Protein AF-A0A316S1B2-F1 (afdb_monomer)

Sequence (307 aa):
MKNLFSINRTEDTHSVRPDSTPFDAEHIDSALEEQLRQASDAAFEAFDQPLTPPRGRQAGGHGSWQLGLGLLLTIIAIVPVFLWRDTLFSGDRAYFAWILLALLIAGGVLVSWAYRIQKKTMMQETRERQEANASGQNAAAVETAMKEMTRLQRQARAQLHVPDDALELDVFPFIYEKKGDRTVGLDRNGRFQSLLVLAWRQGNDLCLSDGTCNLRIPTEAIRGRVTCDRPFVVDMWLKEERPGEGRFKPYHLKKTGLLAVKGRTWYCVMLGAPGGDSYELLIPCYDLPQLEKLVSIPEPDARTEDK

Radius of gyration: 29.01 Å; Cα contacts (8 Å, |Δi|>4): 406; chains: 1; bounding box: 72×54×76 Å

pLDDT: mean 72.41, std 18.68, range [30.19, 97.38]

Structure (mmCIF, N/CA/C/O backbone):
data_AF-A0A316S1B2-F1
#
_entry.id   AF-A0A316S1B2-F1
#
loop_
_atom_site.group_PDB
_atom_site.id
_atom_site.type_symbol
_atom_site.label_atom_id
_atom_site.label_alt_id
_atom_site.label_comp_id
_atom_site.label_asym_id
_atom_site.label_entity_id
_atom_site.label_seq_id
_atom_site.pdbx_PDB_ins_code
_atom_site.Cartn_x
_atom_site.Cartn_y
_atom_site.Cartn_z
_atom_site.occupancy
_atom_site.B_iso_or_equiv
_atom_site.auth_seq_id
_atom_site.auth_comp_id
_atom_site.auth_asym_id
_atom_site.auth_atom_id
_atom_site.pdbx_PDB_model_num
ATOM 1 N N . MET A 1 1 ? -9.906 -18.178 1.668 1.00 63.53 1 MET A N 1
ATOM 2 C CA . MET A 1 1 ? -9.750 -16.823 2.236 1.00 63.53 1 MET A CA 1
ATOM 3 C C . MET A 1 1 ? -9.718 -15.821 1.097 1.00 63.53 1 MET A C 1
ATOM 5 O O . MET A 1 1 ? -9.187 -16.155 0.042 1.00 63.53 1 MET A O 1
ATOM 9 N N . LYS A 1 2 ? -10.359 -14.664 1.271 1.00 79.25 2 LYS A N 1
ATOM 10 C CA . LYS A 1 2 ? -10.407 -13.564 0.291 1.00 79.25 2 LYS A CA 1
ATOM 11 C C . LYS A 1 2 ? -9.436 -12.463 0.724 1.00 79.25 2 LYS A C 1
ATOM 13 O O . LYS A 1 2 ? -9.317 -12.213 1.913 1.00 79.25 2 LYS A O 1
ATOM 18 N N . ASN A 1 3 ? -8.764 -11.785 -0.199 1.00 81.69 3 ASN A N 1
ATOM 19 C CA . ASN A 1 3 ? -7.902 -10.660 0.176 1.00 81.69 3 ASN A CA 1
ATOM 20 C C . ASN A 1 3 ? -8.740 -9.410 0.442 1.00 81.69 3 ASN A C 1
ATOM 22 O O . ASN A 1 3 ? -9.676 -9.130 -0.303 1.00 81.69 3 ASN A O 1
ATOM 26 N N . LEU A 1 4 ? -8.403 -8.674 1.500 1.00 84.25 4 LEU A N 1
ATOM 27 C CA . LEU A 1 4 ? -9.111 -7.457 1.888 1.00 84.25 4 LEU A CA 1
ATOM 28 C C . LEU A 1 4 ? -8.920 -6.336 0.860 1.00 84.25 4 LEU A C 1
ATOM 30 O O . LEU A 1 4 ? -9.870 -5.651 0.494 1.00 84.25 4 LEU A O 1
ATOM 34 N N . PHE A 1 5 ? -7.687 -6.188 0.373 1.00 83.56 5 PHE A N 1
ATOM 35 C CA . PHE A 1 5 ? -7.345 -5.282 -0.715 1.00 83.56 5 PHE A CA 1
ATOM 36 C C . PHE A 1 5 ? -7.028 -6.086 -1.961 1.00 83.56 5 PHE A C 1
ATOM 38 O O . PHE A 1 5 ? -6.269 -7.058 -1.911 1.00 83.56 5 PHE A O 1
ATOM 45 N N . SER A 1 6 ? -7.579 -5.661 -3.091 1.00 77.88 6 SER A N 1
ATOM 46 C CA . SER A 1 6 ? -7.315 -6.307 -4.365 1.00 77.88 6 SER A CA 1
ATOM 47 C C . SER A 1 6 ? -7.233 -5.293 -5.497 1.00 77.88 6 SER A C 1
ATOM 49 O O . SER A 1 6 ? -7.818 -4.210 -5.432 1.00 77.88 6 SER A O 1
ATOM 51 N N . ILE A 1 7 ? -6.480 -5.642 -6.533 1.00 75.50 7 ILE A N 1
ATOM 52 C CA . ILE A 1 7 ? -6.334 -4.827 -7.735 1.00 75.50 7 ILE A CA 1
ATOM 53 C C . ILE A 1 7 ? -6.711 -5.692 -8.927 1.00 75.50 7 ILE A C 1
ATOM 55 O O . ILE A 1 7 ? -6.040 -6.678 -9.238 1.00 75.50 7 ILE A O 1
ATOM 59 N N . ASN A 1 8 ? -7.777 -5.293 -9.611 1.00 75.38 8 ASN A N 1
ATOM 60 C CA . ASN A 1 8 ? -8.176 -5.894 -10.870 1.00 75.38 8 ASN A CA 1
ATOM 61 C C . ASN A 1 8 ? -7.403 -5.229 -12.020 1.00 75.38 8 ASN A C 1
ATOM 63 O O . ASN A 1 8 ? -7.527 -4.030 -12.224 1.00 75.38 8 ASN A O 1
ATOM 67 N N . ARG A 1 9 ? -6.628 -6.005 -12.783 1.00 71.88 9 ARG A N 1
ATOM 68 C CA . ARG A 1 9 ? -5.857 -5.544 -13.955 1.00 71.88 9 ARG A CA 1
ATOM 69 C C . ARG A 1 9 ? -6.510 -5.849 -15.310 1.00 71.88 9 ARG A C 1
ATOM 71 O O . ARG A 1 9 ? -5.850 -5.771 -16.338 1.00 71.88 9 ARG A O 1
ATOM 78 N N . THR A 1 10 ? -7.776 -6.263 -15.326 1.00 63.88 10 THR A N 1
ATOM 79 C CA . THR A 1 10 ? -8.466 -6.691 -16.564 1.00 63.88 10 THR A CA 1
ATOM 80 C C . THR A 1 10 ? -8.799 -5.534 -17.500 1.00 63.88 10 THR A C 1
ATOM 82 O O . THR A 1 10 ? -8.801 -5.702 -18.715 1.00 63.88 10 THR A O 1
ATOM 85 N N . GLU A 1 11 ? -9.095 -4.375 -16.931 1.00 53.69 11 GLU A N 1
ATOM 86 C CA . GLU A 1 11 ? -9.317 -3.124 -17.646 1.00 53.69 11 GLU A CA 1
ATOM 87 C C . GLU A 1 11 ? -8.195 -2.177 -17.196 1.00 53.69 11 GLU A C 1
ATOM 89 O O . GLU A 1 11 ? -7.730 -2.301 -16.063 1.00 53.69 11 GLU A O 1
ATOM 94 N N . ASP A 1 12 ? -7.762 -1.222 -18.026 1.00 48.34 12 ASP A N 1
ATOM 95 C CA . ASP A 1 12 ? -6.803 -0.156 -17.642 1.00 48.34 12 ASP A CA 1
ATOM 96 C C . ASP A 1 12 ? -7.341 0.765 -16.516 1.00 48.34 12 ASP A C 1
ATOM 98 O O . ASP A 1 12 ? -6.840 1.856 -16.253 1.00 48.34 12 AS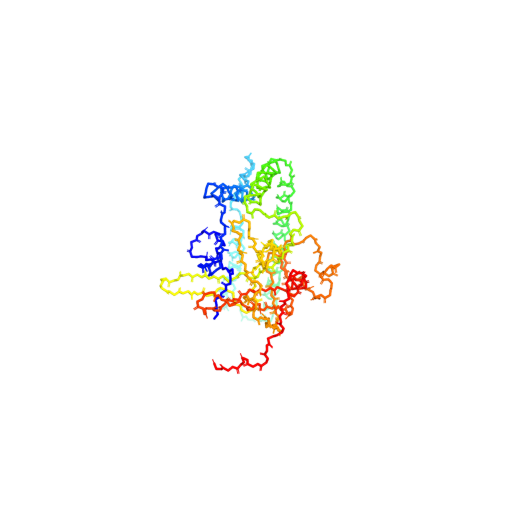P A O 1
ATOM 102 N N . THR A 1 13 ? -8.381 0.333 -15.807 1.00 46.12 13 THR A N 1
ATOM 103 C CA . THR A 1 13 ? -8.795 0.890 -14.538 1.00 46.12 13 THR A CA 1
ATOM 104 C C . THR A 1 13 ? -7.752 0.507 -13.491 1.00 46.12 13 THR A C 1
ATOM 106 O O . THR A 1 13 ? -7.791 -0.549 -12.867 1.00 46.12 13 THR A O 1
ATOM 109 N N . HIS A 1 14 ? -6.823 1.424 -13.223 1.00 46.53 14 HIS A N 1
ATOM 110 C CA . HIS A 1 14 ? -5.953 1.411 -12.040 1.00 46.53 14 HIS A CA 1
ATOM 111 C C . HIS A 1 14 ? -6.732 1.520 -10.706 1.00 46.53 14 HIS A C 1
ATOM 113 O O . HIS A 1 14 ? -6.191 1.978 -9.702 1.00 46.53 14 HIS A O 1
ATOM 119 N N . SER A 1 15 ? -8.007 1.121 -10.667 1.00 45.56 15 SER A N 1
ATOM 120 C CA . SER A 1 15 ? -8.822 1.150 -9.464 1.00 45.56 15 SER A CA 1
ATOM 121 C C . SER A 1 15 ? -8.396 0.006 -8.550 1.00 45.56 15 SER A C 1
ATOM 123 O O . SER A 1 15 ? -8.745 -1.159 -8.769 1.00 45.56 15 SER A O 1
ATOM 125 N N . VAL A 1 16 ? -7.644 0.346 -7.507 1.00 53.00 16 VAL A N 1
ATOM 126 C CA . VAL A 1 16 ? -7.625 -0.455 -6.287 1.00 53.00 16 VAL A CA 1
ATOM 127 C C . VAL A 1 16 ? -9.045 -0.389 -5.747 1.00 53.00 16 VAL A C 1
ATOM 129 O O . VAL A 1 16 ? -9.565 0.695 -5.501 1.00 53.00 16 VAL A O 1
ATOM 132 N N . ARG A 1 17 ? -9.714 -1.534 -5.652 1.00 53.44 17 ARG A N 1
ATOM 133 C CA . ARG A 1 17 ? -11.028 -1.607 -5.021 1.00 53.44 17 ARG A CA 1
ATOM 134 C C . ARG A 1 17 ? -10.942 -2.633 -3.904 1.00 53.44 17 ARG A C 1
ATOM 136 O O . ARG A 1 17 ? -10.531 -3.771 -4.158 1.00 53.44 17 ARG A O 1
ATOM 143 N N . PRO A 1 18 ? -11.332 -2.266 -2.678 1.00 53.12 18 PRO A N 1
ATOM 144 C CA . PRO A 1 18 ? -11.752 -3.249 -1.698 1.00 53.12 18 PRO A CA 1
ATOM 145 C C . PRO A 1 18 ? -12.862 -4.091 -2.353 1.00 53.12 18 PRO A C 1
ATOM 147 O O . PRO A 1 18 ? -13.940 -3.581 -2.654 1.00 53.12 18 PRO A O 1
ATOM 150 N N . ASP A 1 19 ? -12.575 -5.341 -2.719 1.00 47.75 19 ASP A N 1
ATOM 151 C CA . ASP A 1 19 ? -13.529 -6.154 -3.480 1.00 47.75 19 ASP A CA 1
ATOM 152 C C . ASP A 1 19 ? -14.643 -6.590 -2.534 1.00 47.75 19 ASP A C 1
ATOM 154 O O . ASP A 1 19 ? -14.378 -7.315 -1.574 1.00 47.75 19 ASP A O 1
ATOM 158 N N . SER A 1 20 ? -15.885 -6.169 -2.795 1.00 47.31 20 SER A N 1
ATOM 159 C CA . SER A 1 20 ? -17.076 -6.578 -2.032 1.00 47.31 20 SER A CA 1
ATOM 160 C C . SER A 1 20 ? -16.831 -6.558 -0.516 1.00 47.31 20 SER A C 1
ATOM 162 O O . SER A 1 20 ? -16.746 -7.609 0.128 1.00 47.31 20 SER A O 1
ATOM 164 N N . THR A 1 21 ? -16.612 -5.365 0.041 1.00 55.78 21 THR A N 1
ATOM 165 C CA . THR A 1 21 ? -16.233 -5.225 1.446 1.00 55.78 21 THR A CA 1
ATOM 166 C C . THR A 1 21 ? -17.325 -5.794 2.347 1.00 55.78 21 THR A C 1
ATOM 168 O O . THR A 1 21 ? -18.458 -5.322 2.322 1.00 55.78 21 THR A O 1
ATOM 171 N N . PRO A 1 22 ? -17.013 -6.820 3.153 1.00 66.31 22 PRO A N 1
ATOM 172 C CA . PRO A 1 22 ? -17.960 -7.395 4.108 1.00 66.31 22 PRO A CA 1
ATOM 173 C C . PRO A 1 22 ? -18.105 -6.525 5.371 1.00 66.31 22 PRO A C 1
ATOM 175 O O . PRO A 1 22 ? -18.840 -6.876 6.290 1.00 66.31 22 PRO A O 1
ATOM 178 N N . PHE A 1 23 ? -17.328 -5.445 5.443 1.00 79.00 23 PHE A N 1
ATOM 179 C CA . PHE A 1 23 ? -17.261 -4.500 6.543 1.00 79.00 23 PHE A CA 1
ATOM 180 C C . PHE A 1 23 ? -17.730 -3.132 6.051 1.00 79.00 23 PHE A C 1
ATOM 182 O O . PHE A 1 23 ? -17.668 -2.851 4.849 1.00 79.00 23 PHE A O 1
ATOM 189 N N . ASP A 1 24 ? -18.164 -2.287 6.982 1.00 83.81 24 ASP A N 1
ATOM 190 C CA . ASP A 1 24 ? -18.677 -0.959 6.664 1.00 83.81 24 ASP A CA 1
ATOM 191 C C . ASP A 1 24 ? -17.610 -0.129 5.941 1.00 83.81 24 ASP A C 1
ATOM 193 O O . ASP A 1 24 ? -16.491 0.057 6.429 1.00 83.81 24 ASP A O 1
ATOM 197 N N . ALA A 1 25 ? -17.970 0.349 4.752 1.00 86.00 25 ALA A N 1
ATOM 198 C CA . ALA A 1 25 ? -17.098 1.097 3.862 1.00 86.00 25 ALA A CA 1
ATOM 199 C C . ALA A 1 25 ? -17.741 2.444 3.524 1.00 86.00 25 ALA A C 1
ATOM 201 O O . ALA A 1 25 ? -18.844 2.513 2.980 1.00 86.00 25 ALA A O 1
ATOM 202 N N . GLU A 1 26 ? -17.043 3.520 3.864 1.00 88.25 26 GLU A N 1
ATOM 203 C CA . GLU A 1 26 ? -17.402 4.888 3.510 1.00 88.25 26 GLU A CA 1
ATOM 204 C C . GLU A 1 26 ? -16.558 5.303 2.303 1.00 88.25 26 GLU A C 1
ATOM 206 O O . GLU A 1 26 ? -15.333 5.215 2.343 1.00 88.25 26 GLU A O 1
ATOM 211 N N . HIS A 1 27 ? -17.200 5.726 1.217 1.00 87.38 27 HIS A N 1
ATOM 212 C CA . HIS A 1 27 ? -16.522 6.139 -0.011 1.00 87.38 27 HIS A CA 1
ATOM 213 C C . HIS A 1 27 ? -16.574 7.656 -0.166 1.00 87.38 27 HIS A C 1
ATOM 215 O O . HIS A 1 27 ? -17.543 8.296 0.247 1.00 87.38 27 HIS A O 1
ATOM 221 N N . ILE A 1 28 ? -15.546 8.221 -0.795 1.00 84.56 28 ILE A N 1
ATOM 222 C CA . ILE A 1 28 ? -15.604 9.606 -1.268 1.00 84.56 28 ILE A CA 1
ATOM 223 C C . ILE A 1 28 ? -16.696 9.774 -2.327 1.00 84.56 28 ILE A C 1
ATOM 225 O O . ILE A 1 28 ? -17.129 8.811 -2.964 1.00 84.56 28 ILE A O 1
ATOM 229 N N . ASP A 1 29 ? -17.119 11.015 -2.553 1.00 88.06 29 ASP A N 1
ATOM 230 C CA . ASP A 1 29 ? -18.091 11.296 -3.605 1.00 88.06 29 ASP A CA 1
ATOM 231 C C . ASP A 1 29 ? -17.545 10.889 -4.978 1.00 88.06 29 ASP A C 1
ATOM 233 O O . ASP A 1 29 ? -16.402 11.188 -5.323 1.00 88.06 29 ASP A O 1
ATOM 237 N N . SER A 1 30 ? -18.406 10.305 -5.814 1.00 85.31 30 SER A N 1
ATOM 238 C CA . SER A 1 30 ? -18.061 9.907 -7.191 1.00 85.31 30 SER A CA 1
ATOM 239 C C . SER A 1 30 ? -17.440 11.039 -8.024 1.00 85.31 30 SER A C 1
ATOM 241 O O . SER A 1 30 ? -16.557 10.803 -8.845 1.00 85.31 30 SER A O 1
ATOM 243 N N . ALA A 1 31 ? -17.857 12.288 -7.791 1.00 87.38 31 ALA A N 1
ATOM 244 C CA . ALA A 1 31 ? -17.271 13.457 -8.441 1.00 87.38 31 ALA A CA 1
ATOM 245 C C . ALA A 1 31 ? -15.816 13.704 -8.006 1.00 87.38 31 ALA A C 1
ATOM 247 O O . ALA A 1 31 ? -14.993 14.103 -8.829 1.00 87.38 31 ALA A O 1
ATOM 248 N N . LEU A 1 32 ? -15.495 13.473 -6.730 1.00 80.69 32 LEU A N 1
ATOM 249 C CA . LEU A 1 32 ? -14.139 13.603 -6.202 1.00 80.69 32 LEU A CA 1
ATOM 250 C C . LEU A 1 32 ? -13.259 12.423 -6.634 1.00 80.69 32 LEU A C 1
ATOM 252 O O . LEU A 1 32 ? -12.100 12.634 -6.981 1.00 80.69 32 LEU A O 1
ATOM 256 N N . GLU A 1 33 ? -13.813 11.209 -6.675 1.00 79.12 33 GLU A N 1
ATOM 257 C CA . GLU A 1 33 ? -13.137 10.023 -7.217 1.00 79.12 33 GLU A CA 1
ATOM 258 C C . GLU A 1 33 ? -12.717 10.246 -8.677 1.00 79.12 33 GLU A C 1
ATOM 260 O O . GLU A 1 33 ? -11.558 10.036 -9.036 1.00 79.12 33 GLU A O 1
ATOM 265 N N . GLU A 1 34 ? -13.622 10.767 -9.509 1.00 82.44 34 GLU A N 1
ATOM 266 C CA . GLU A 1 34 ? -13.319 11.078 -10.907 1.00 82.44 34 GLU A CA 1
ATOM 267 C C . GLU A 1 34 ? -12.287 12.210 -11.042 1.00 82.44 34 GLU A C 1
ATOM 269 O O . GLU A 1 34 ? -11.401 12.131 -11.891 1.00 82.44 34 GLU A O 1
ATOM 274 N N . GLN A 1 35 ? -12.332 13.235 -10.182 1.00 81.12 35 GLN A N 1
ATOM 275 C CA . GLN A 1 35 ? -11.305 14.285 -10.157 1.00 81.12 35 GLN A CA 1
ATOM 276 C C . GLN A 1 35 ? -9.927 13.741 -9.772 1.00 81.12 35 GLN A C 1
ATOM 278 O O . GLN A 1 35 ? -8.932 14.132 -10.380 1.00 81.12 35 GLN A O 1
ATOM 283 N N . LEU A 1 36 ? -9.849 12.840 -8.788 1.00 73.62 36 LEU A N 1
ATOM 284 C CA . LEU A 1 36 ? -8.602 12.171 -8.407 1.00 73.62 36 LEU A CA 1
ATOM 285 C C . LEU A 1 36 ? -8.054 11.324 -9.555 1.00 73.62 36 LEU A C 1
ATOM 287 O O . LEU A 1 36 ? -6.854 11.377 -9.827 1.00 73.62 36 LEU A O 1
ATOM 291 N N . ARG A 1 37 ? -8.927 10.597 -10.260 1.00 75.00 37 ARG A N 1
ATOM 292 C CA . ARG A 1 37 ? -8.556 9.809 -11.439 1.00 75.00 37 ARG A CA 1
ATOM 293 C C . ARG A 1 37 ? -8.002 10.699 -12.549 1.00 75.00 37 ARG A C 1
ATOM 295 O O . ARG A 1 37 ? -6.875 10.495 -12.981 1.00 75.00 37 ARG A O 1
ATOM 302 N N . GLN A 1 38 ? -8.729 11.751 -12.923 1.00 78.62 38 GLN A N 1
ATOM 303 C CA . GLN A 1 38 ? -8.296 12.705 -13.949 1.00 78.62 38 GLN A CA 1
ATOM 304 C C . GLN A 1 38 ? -7.000 13.429 -13.571 1.00 78.62 38 GLN A C 1
ATOM 306 O O . GLN A 1 38 ? -6.133 13.620 -14.419 1.00 78.62 38 GLN A O 1
ATOM 311 N N . ALA A 1 39 ? -6.836 13.820 -12.305 1.00 69.62 39 ALA A N 1
ATOM 312 C CA . ALA A 1 39 ? -5.605 14.442 -11.826 1.00 69.62 39 ALA A CA 1
ATOM 313 C C . ALA A 1 39 ? -4.421 13.462 -11.834 1.00 69.62 39 ALA A C 1
ATOM 315 O O . ALA A 1 39 ? -3.303 13.868 -12.148 1.00 69.62 39 ALA A O 1
ATOM 316 N N . SER A 1 40 ? -4.654 12.184 -11.514 1.00 67.50 40 SER A N 1
ATOM 317 C CA . SER A 1 40 ? -3.650 11.118 -11.618 1.00 67.50 40 SER A CA 1
ATOM 318 C C . SER A 1 40 ? -3.226 10.897 -13.065 1.00 67.50 40 SER A C 1
ATOM 320 O O . SER A 1 40 ? -2.030 10.894 -13.350 1.00 67.50 40 SER A O 1
ATOM 322 N N . ASP A 1 41 ? -4.191 10.773 -13.975 1.00 69.25 41 ASP A N 1
ATOM 323 C CA . ASP A 1 41 ? -3.943 10.579 -15.403 1.00 69.25 41 ASP A CA 1
ATOM 324 C C . ASP A 1 41 ? -3.194 11.786 -15.983 1.00 69.25 41 ASP A C 1
ATOM 326 O O . ASP A 1 41 ? -2.168 11.619 -16.634 1.00 69.25 41 ASP A O 1
ATOM 330 N N . ALA A 1 42 ? -3.608 13.012 -15.650 1.00 67.25 42 ALA A N 1
ATOM 331 C CA . ALA A 1 42 ? -2.923 14.232 -16.073 1.00 67.25 42 ALA A CA 1
ATOM 332 C C . ALA A 1 42 ? -1.498 14.342 -15.503 1.00 67.25 42 ALA A C 1
ATOM 334 O O . ALA A 1 42 ? -0.589 14.799 -16.196 1.00 67.25 42 ALA A O 1
ATOM 335 N N . ALA A 1 43 ? -1.276 13.927 -14.251 1.00 62.50 43 ALA A N 1
ATOM 336 C CA . ALA A 1 43 ? 0.059 13.884 -13.658 1.00 62.50 43 ALA A CA 1
ATOM 337 C C . ALA A 1 43 ? 0.944 12.835 -14.345 1.00 62.50 43 ALA A C 1
ATOM 339 O O . ALA A 1 43 ? 2.124 13.094 -14.588 1.00 62.50 43 ALA A O 1
ATOM 340 N N . PHE A 1 44 ? 0.375 11.675 -14.682 1.00 62.59 44 PHE A N 1
ATOM 341 C CA . PHE A 1 44 ? 1.065 10.628 -15.423 1.00 62.59 44 PHE A CA 1
ATOM 342 C C . PHE A 1 44 ? 1.406 11.090 -16.842 1.00 62.59 44 PHE A C 1
ATOM 344 O O . PHE A 1 44 ? 2.559 10.995 -17.244 1.00 62.59 44 PHE A O 1
ATOM 351 N N . GLU A 1 45 ? 0.459 11.684 -17.568 1.00 63.97 45 GLU A N 1
ATOM 352 C CA . GLU A 1 45 ? 0.686 12.256 -18.897 1.00 63.97 45 GLU A CA 1
ATOM 353 C C . GLU A 1 45 ? 1.725 13.382 -18.872 1.00 63.97 45 GLU A C 1
ATOM 355 O O . GLU A 1 45 ? 2.597 13.431 -19.735 1.00 63.97 45 GLU A O 1
ATOM 360 N N . ALA A 1 46 ? 1.693 14.270 -17.874 1.00 59.56 46 ALA A N 1
ATOM 361 C CA . ALA A 1 46 ? 2.705 15.316 -17.715 1.00 59.56 46 ALA A CA 1
ATOM 362 C C . ALA A 1 46 ? 4.109 14.739 -17.460 1.00 59.56 46 ALA A C 1
ATOM 364 O O . ALA A 1 46 ? 5.109 15.352 -17.836 1.00 59.56 46 ALA A O 1
ATOM 365 N N . PHE A 1 47 ? 4.188 13.562 -16.833 1.00 56.81 47 PHE A N 1
ATOM 366 C CA . PHE A 1 47 ? 5.436 12.843 -16.602 1.00 56.81 47 PHE A CA 1
ATOM 367 C C . PHE A 1 47 ? 5.895 12.039 -17.832 1.00 56.81 47 PHE A C 1
ATOM 369 O O . PHE A 1 47 ? 7.098 11.937 -18.077 1.00 56.81 47 PHE A O 1
ATOM 376 N N . ASP A 1 48 ? 4.953 11.489 -18.603 1.00 50.09 48 ASP A N 1
ATOM 377 C CA . ASP A 1 48 ? 5.194 10.599 -19.746 1.00 50.09 48 ASP A CA 1
ATOM 378 C C . ASP A 1 48 ? 5.244 11.330 -21.100 1.00 50.09 48 ASP A C 1
ATOM 380 O O . ASP A 1 48 ? 5.628 10.732 -22.105 1.00 50.09 48 ASP A O 1
ATOM 384 N N . GLN A 1 49 ? 4.906 12.628 -21.155 1.00 52.56 49 GLN A N 1
ATOM 385 C CA . GLN A 1 49 ? 4.923 13.417 -22.390 1.00 52.56 49 GLN A CA 1
ATOM 386 C C . GLN A 1 49 ? 6.283 13.294 -23.105 1.00 52.56 49 GLN A C 1
ATOM 388 O O . GLN A 1 49 ? 7.299 13.816 -22.621 1.00 52.56 49 GLN A O 1
ATOM 393 N N . PRO A 1 50 ? 6.337 12.650 -24.292 1.00 41.62 50 PRO A N 1
ATOM 394 C CA . PRO A 1 50 ? 7.555 12.607 -25.072 1.0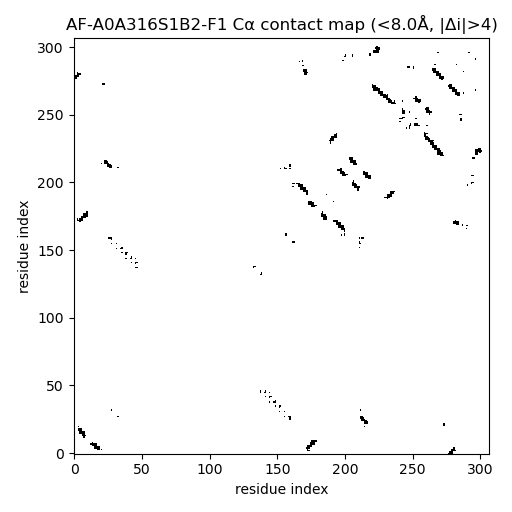0 41.62 50 PRO A CA 1
ATOM 395 C C . PRO A 1 50 ? 7.809 14.019 -25.586 1.00 41.62 50 PRO A C 1
ATOM 397 O O . PRO A 1 50 ? 7.031 14.553 -26.377 1.00 41.62 50 PRO A O 1
ATOM 400 N N . LEU A 1 51 ? 8.909 14.635 -25.148 1.00 44.94 51 LEU A N 1
ATOM 401 C CA . LEU A 1 51 ? 9.372 15.891 -25.729 1.00 44.94 51 LEU A CA 1
ATOM 402 C C . LEU A 1 51 ? 9.438 15.710 -27.249 1.00 44.94 51 LEU A C 1
ATOM 404 O O . LEU A 1 51 ? 10.237 14.915 -27.753 1.00 44.94 51 LEU A O 1
ATOM 408 N N . THR A 1 52 ? 8.625 16.462 -27.995 1.00 38.81 52 THR A N 1
ATOM 409 C CA . THR A 1 52 ? 8.916 16.693 -29.408 1.00 38.81 52 THR A CA 1
ATOM 410 C C . THR A 1 52 ? 10.353 17.200 -29.470 1.00 38.81 52 THR A C 1
ATOM 412 O O . THR A 1 52 ? 10.652 18.203 -28.811 1.00 38.81 52 THR A O 1
ATOM 415 N N . PRO A 1 53 ? 11.259 16.528 -30.202 1.00 35.62 53 PRO A N 1
ATOM 416 C CA . PRO A 1 53 ? 12.628 16.996 -30.295 1.00 35.62 53 PRO A CA 1
ATOM 417 C C . PRO A 1 53 ? 12.607 18.438 -30.816 1.00 35.62 53 PRO A C 1
ATOM 419 O O . PRO A 1 53 ? 11.767 18.761 -31.668 1.00 35.62 53 PRO A O 1
ATOM 422 N N . PRO A 1 54 ? 13.495 19.323 -30.326 1.00 36.47 54 PRO A N 1
ATOM 423 C CA . PRO A 1 54 ? 13.576 20.679 -30.843 1.00 36.47 54 PRO A CA 1
ATOM 424 C C . PRO A 1 54 ? 13.682 20.619 -32.370 1.00 36.47 54 PRO A C 1
ATOM 426 O O . PRO A 1 54 ? 14.489 19.857 -32.917 1.00 36.47 54 PRO A O 1
ATOM 429 N N . ARG A 1 55 ? 12.821 21.389 -33.054 1.00 39.91 55 ARG A N 1
ATOM 430 C CA . ARG A 1 55 ? 12.831 21.576 -34.514 1.00 39.91 55 ARG A CA 1
ATOM 431 C C . ARG A 1 55 ? 14.250 21.959 -34.937 1.00 39.91 55 ARG A C 1
ATOM 433 O O . ARG A 1 55 ? 14.643 23.113 -34.827 1.00 39.91 55 ARG A O 1
ATOM 440 N N . GLY A 1 56 ? 15.034 20.975 -35.363 1.00 38.94 56 GLY A N 1
ATOM 441 C CA . GLY A 1 56 ? 16.446 21.181 -35.679 1.00 38.94 56 GLY A CA 1
ATOM 442 C C . GLY A 1 56 ? 17.262 19.908 -35.873 1.00 38.94 56 GLY A C 1
ATOM 443 O O . GLY A 1 56 ? 18.251 19.945 -36.597 1.00 38.94 56 GLY A O 1
ATOM 444 N N . ARG A 1 57 ? 16.856 18.762 -35.313 1.00 39.38 57 ARG A N 1
ATOM 445 C CA . ARG A 1 57 ? 17.503 17.478 -35.626 1.00 39.38 57 ARG A CA 1
ATOM 446 C C . ARG A 1 57 ? 16.474 16.385 -35.859 1.00 39.38 57 ARG A C 1
ATOM 448 O O . ARG A 1 57 ? 16.143 15.613 -34.967 1.00 39.38 57 ARG A O 1
ATOM 455 N N . GLN A 1 58 ? 16.017 16.292 -37.107 1.00 36.41 58 GLN A N 1
ATOM 456 C CA . GLN A 1 58 ? 15.670 14.991 -37.667 1.00 36.41 58 GLN A CA 1
ATOM 457 C C . GLN A 1 58 ? 16.941 14.138 -37.597 1.00 36.41 58 GLN A C 1
ATOM 459 O O . GLN A 1 58 ? 17.824 14.246 -38.446 1.00 36.41 58 GLN A O 1
ATOM 464 N N . ALA A 1 59 ? 17.071 13.335 -36.542 1.00 39.12 59 ALA A N 1
ATOM 465 C CA . ALA A 1 59 ? 17.986 12.211 -36.543 1.00 39.12 59 ALA A CA 1
ATOM 466 C C . ALA A 1 59 ? 17.438 11.221 -37.575 1.00 39.12 59 ALA A C 1
ATOM 468 O O . ALA A 1 59 ? 16.606 10.368 -37.272 1.00 39.12 59 ALA A O 1
ATOM 469 N N . GLY A 1 60 ? 17.844 11.420 -38.830 1.00 38.31 60 GLY A N 1
ATOM 470 C CA . GLY A 1 60 ? 17.631 10.461 -39.899 1.00 38.31 60 GLY A CA 1
ATOM 471 C C . GLY A 1 60 ? 18.082 9.085 -39.422 1.00 38.31 60 GLY A C 1
ATOM 472 O O . GLY A 1 60 ? 19.102 8.961 -38.739 1.00 38.31 60 GLY A O 1
ATOM 473 N N . GLY A 1 61 ? 17.283 8.068 -39.743 1.00 38.09 61 GLY A N 1
ATOM 474 C CA . GLY A 1 61 ? 17.524 6.669 -39.413 1.00 38.09 61 GLY A CA 1
ATOM 475 C C . GLY A 1 61 ? 18.846 6.152 -39.981 1.00 38.09 61 GLY A C 1
ATOM 47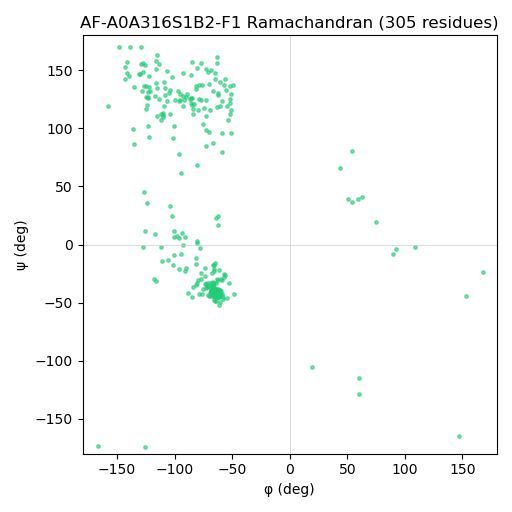6 O O . GLY A 1 61 ? 18.871 5.458 -40.990 1.00 38.09 61 GLY A O 1
ATOM 477 N N . HIS A 1 62 ? 19.952 6.474 -39.314 1.00 43.31 62 HIS A N 1
ATOM 478 C CA . HIS A 1 62 ? 21.302 6.060 -39.689 1.00 43.31 62 HIS A CA 1
ATOM 479 C C . HIS A 1 62 ? 21.813 4.867 -38.866 1.00 43.31 62 HIS A C 1
ATOM 481 O O . HIS A 1 62 ? 22.828 4.275 -39.224 1.00 43.31 62 HIS A O 1
ATOM 487 N N . GLY A 1 63 ? 21.102 4.458 -37.806 1.00 43.06 63 GLY A N 1
ATOM 488 C CA . GLY A 1 63 ? 21.525 3.352 -36.936 1.00 43.06 63 GLY A CA 1
ATOM 489 C C . GLY A 1 63 ? 21.370 1.955 -37.555 1.00 43.06 63 GLY A C 1
ATOM 490 O O . GLY A 1 63 ? 22.202 1.083 -37.320 1.00 43.06 63 GLY A O 1
ATOM 491 N N . SER A 1 64 ? 20.345 1.732 -38.385 1.00 48.81 64 SER A N 1
ATOM 492 C CA . SER A 1 64 ? 20.106 0.423 -39.019 1.00 48.81 64 SER A CA 1
ATOM 493 C C . SER A 1 64 ? 20.999 0.180 -40.239 1.00 48.81 64 SER A C 1
ATOM 495 O O . SER A 1 64 ? 21.392 -0.956 -40.503 1.00 48.81 64 SER A O 1
ATOM 497 N N . TRP A 1 65 ? 21.379 1.243 -40.954 1.00 44.12 65 TRP A N 1
ATOM 498 C CA . TRP A 1 65 ? 22.187 1.134 -42.169 1.00 44.12 65 TRP A CA 1
ATOM 499 C C . TRP A 1 65 ? 23.646 0.764 -41.871 1.00 44.12 65 TRP A C 1
ATOM 501 O O . TRP A 1 65 ? 24.244 -0.006 -42.614 1.00 44.12 65 TRP A O 1
ATOM 511 N N . GLN A 1 66 ? 24.208 1.232 -40.749 1.00 50.84 66 GLN A N 1
ATOM 512 C CA . GLN A 1 66 ? 25.591 0.920 -40.358 1.00 50.84 66 GLN A CA 1
ATOM 513 C C . GLN A 1 66 ? 25.769 -0.538 -39.903 1.00 50.84 66 GLN A C 1
ATOM 515 O O . GLN A 1 66 ? 26.771 -1.167 -40.243 1.00 50.84 66 GLN A O 1
ATOM 520 N N . LEU A 1 67 ? 24.776 -1.105 -39.208 1.00 49.84 67 LEU A N 1
ATOM 521 C CA . LEU A 1 67 ? 24.754 -2.532 -38.859 1.00 49.84 67 LEU A CA 1
ATOM 522 C C . LEU A 1 67 ? 24.555 -3.414 -40.101 1.00 49.84 67 LEU A C 1
ATOM 524 O O . LEU A 1 67 ? 25.230 -4.434 -40.240 1.00 49.84 67 LEU A O 1
ATOM 528 N N . GLY A 1 68 ? 23.694 -2.989 -41.034 1.00 48.31 68 GLY A N 1
ATOM 529 C CA . GLY A 1 68 ? 23.496 -3.664 -42.319 1.00 48.31 68 GLY A CA 1
ATOM 530 C C . GLY A 1 68 ? 24.746 -3.654 -43.204 1.00 48.31 68 GLY A C 1
ATOM 531 O O . GLY A 1 68 ? 25.119 -4.692 -43.743 1.00 48.31 68 GLY A O 1
ATOM 532 N N . LEU A 1 69 ? 25.441 -2.514 -43.304 1.00 57.41 69 LEU A N 1
ATOM 533 C CA . LEU A 1 69 ? 26.665 -2.369 -44.099 1.00 57.41 69 LEU A CA 1
ATOM 534 C C . LEU A 1 69 ? 27.834 -3.174 -43.507 1.00 57.41 69 LEU A C 1
ATOM 536 O O . LEU A 1 69 ? 28.584 -3.801 -44.251 1.00 57.41 69 LEU A O 1
ATOM 540 N N . GLY A 1 70 ? 27.961 -3.208 -42.175 1.00 52.31 70 GLY A N 1
ATOM 541 C CA . GLY A 1 70 ? 28.958 -4.033 -41.486 1.00 52.31 70 GLY A CA 1
ATOM 542 C C . GLY A 1 70 ? 28.754 -5.527 -41.744 1.00 52.31 70 GLY A C 1
ATOM 543 O O . GLY A 1 70 ? 29.701 -6.231 -42.095 1.00 52.31 70 GLY A O 1
ATOM 544 N N . LEU A 1 71 ? 27.510 -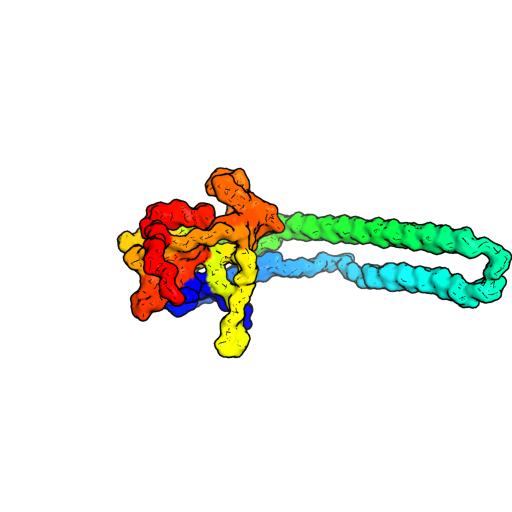6.008 -41.654 1.00 56.88 71 LEU A N 1
ATOM 545 C CA . LEU A 1 71 ? 27.167 -7.398 -41.965 1.00 56.88 71 LEU A CA 1
ATOM 546 C C . LEU A 1 71 ? 27.430 -7.728 -43.445 1.00 56.88 71 LEU A C 1
ATOM 548 O O . LEU A 1 71 ? 28.023 -8.761 -43.751 1.00 56.88 71 LEU A O 1
ATOM 552 N N . LEU A 1 72 ? 27.058 -6.821 -44.357 1.00 57.59 72 LEU A N 1
ATOM 553 C CA . LEU A 1 72 ? 27.261 -6.974 -45.798 1.00 57.59 72 LEU A CA 1
ATOM 554 C C . LEU A 1 72 ? 28.751 -7.070 -46.159 1.00 57.59 72 LEU A C 1
ATOM 556 O O . LEU A 1 72 ? 29.143 -7.963 -46.903 1.00 57.59 72 LEU A O 1
ATOM 560 N N . LEU A 1 73 ? 29.598 -6.206 -45.592 1.00 59.25 73 LEU A N 1
ATOM 561 C CA . LEU A 1 73 ? 31.049 -6.239 -45.812 1.00 59.25 73 LEU A CA 1
ATOM 562 C C . LEU A 1 73 ? 31.694 -7.510 -45.247 1.00 59.25 73 LEU A C 1
ATOM 564 O O . LEU A 1 73 ? 32.633 -8.040 -45.838 1.00 59.25 73 LEU A O 1
ATOM 568 N N . THR A 1 74 ? 31.155 -8.041 -44.148 1.00 56.56 74 THR A N 1
ATOM 569 C CA . THR A 1 74 ? 31.630 -9.298 -43.553 1.00 56.56 74 THR A CA 1
ATOM 570 C C . THR A 1 74 ? 31.280 -10.486 -44.456 1.00 56.56 74 THR A C 1
ATOM 572 O O . THR A 1 74 ? 32.116 -11.352 -44.698 1.00 56.56 74 THR A O 1
ATOM 575 N N . ILE A 1 75 ? 30.077 -10.496 -45.038 1.00 62.34 75 ILE A N 1
ATOM 576 C CA . ILE A 1 75 ? 29.654 -11.507 -46.019 1.00 62.34 75 ILE A CA 1
ATOM 577 C C . ILE A 1 75 ? 30.495 -11.400 -47.304 1.00 62.34 75 ILE A C 1
ATOM 579 O O . ILE A 1 75 ? 30.990 -12.416 -47.788 1.00 62.34 75 ILE A O 1
ATOM 583 N N . ILE A 1 76 ? 30.739 -10.186 -47.812 1.00 64.81 76 ILE A N 1
ATOM 584 C CA . ILE A 1 76 ? 31.588 -9.942 -48.993 1.00 64.81 76 ILE A CA 1
ATOM 585 C C . ILE A 1 76 ? 33.040 -10.386 -48.753 1.00 64.81 76 ILE A C 1
ATOM 587 O O . ILE A 1 76 ? 33.691 -10.825 -49.693 1.00 64.81 76 ILE A O 1
ATOM 591 N N . ALA A 1 77 ? 33.549 -10.331 -47.520 1.00 56.91 77 ALA A N 1
ATOM 592 C CA . ALA A 1 77 ? 34.887 -10.827 -47.194 1.00 56.91 77 ALA A CA 1
ATOM 593 C C . ALA A 1 77 ? 34.957 -12.365 -47.080 1.00 56.91 77 ALA A C 1
ATOM 595 O O . ALA A 1 77 ? 35.992 -12.957 -47.379 1.00 56.91 77 ALA A O 1
ATOM 596 N N . ILE A 1 78 ? 33.867 -13.026 -46.673 1.00 58.59 78 ILE A N 1
ATOM 597 C CA . ILE A 1 78 ? 33.813 -14.485 -46.463 1.00 58.59 78 ILE A CA 1
ATOM 598 C C . ILE A 1 78 ? 33.529 -15.245 -47.770 1.00 58.59 78 ILE A C 1
ATOM 600 O O . ILE A 1 78 ? 34.076 -16.325 -47.997 1.00 58.59 78 ILE A O 1
ATOM 604 N N . VAL A 1 79 ? 32.693 -14.693 -48.651 1.00 58.97 79 VAL A N 1
ATOM 605 C CA . VAL A 1 79 ? 32.251 -15.356 -49.892 1.00 58.97 79 VAL A CA 1
ATOM 606 C C . VAL A 1 79 ? 33.403 -15.679 -50.873 1.00 58.97 79 VAL A C 1
ATOM 608 O O . VAL A 1 79 ? 33.437 -16.806 -51.370 1.00 58.97 79 VAL A O 1
ATOM 611 N N . PRO A 1 80 ? 34.401 -14.803 -51.114 1.00 56.72 80 PRO A N 1
ATOM 612 C CA . PRO A 1 80 ? 35.549 -15.110 -51.975 1.00 56.72 80 PRO A CA 1
ATOM 613 C C . PRO A 1 80 ? 36.424 -16.244 -51.427 1.00 56.72 80 PRO A C 1
ATOM 615 O O . PRO A 1 80 ? 36.953 -17.042 -52.197 1.00 56.72 80 PRO A O 1
ATOM 618 N N . VAL A 1 81 ? 36.529 -16.362 -50.098 1.00 56.56 81 VAL A N 1
ATOM 619 C CA . VAL A 1 81 ? 37.303 -17.415 -49.415 1.00 56.56 81 VAL A CA 1
ATOM 620 C C . VAL A 1 81 ? 36.670 -18.794 -49.624 1.00 56.56 81 VAL A C 1
ATOM 622 O O . VAL A 1 81 ? 37.379 -19.791 -49.743 1.00 56.56 81 VAL A O 1
ATOM 625 N N . PHE A 1 82 ? 35.340 -18.857 -49.724 1.00 57.59 82 PHE A N 1
ATOM 626 C CA . PHE A 1 82 ? 34.620 -20.089 -50.051 1.00 57.59 82 PHE A CA 1
ATOM 627 C C . PHE A 1 82 ? 34.605 -20.401 -51.553 1.00 57.59 82 PHE A C 1
ATOM 629 O O . PHE A 1 82 ? 34.653 -21.573 -51.919 1.00 57.59 82 PHE A O 1
ATOM 636 N N . LEU A 1 83 ? 34.572 -19.382 -52.420 1.00 58.34 83 LEU A N 1
ATOM 637 C CA . LEU A 1 83 ? 34.549 -19.555 -53.879 1.00 58.34 83 LEU A CA 1
ATOM 638 C C . LEU A 1 83 ? 35.918 -19.914 -54.484 1.00 58.34 83 LEU A C 1
ATOM 640 O O . LEU A 1 83 ? 35.966 -20.542 -55.536 1.00 58.34 83 LEU A O 1
ATOM 644 N N . TRP A 1 84 ? 37.029 -19.572 -53.826 1.00 53.66 84 TRP A N 1
ATOM 645 C CA . TRP A 1 84 ? 38.393 -19.956 -54.235 1.00 53.66 84 TRP A CA 1
ATOM 646 C C . TRP A 1 84 ? 38.979 -21.111 -53.413 1.00 53.66 84 TRP A C 1
ATOM 648 O O . TRP A 1 84 ? 40.197 -21.292 -53.324 1.00 53.66 84 TRP A O 1
ATOM 658 N N . ARG A 1 85 ? 38.096 -21.932 -52.832 1.00 50.84 85 ARG A N 1
ATOM 659 C CA . ARG A 1 85 ? 38.465 -23.112 -52.045 1.00 50.84 85 ARG A CA 1
ATOM 660 C C . ARG A 1 85 ? 39.233 -24.178 -52.836 1.00 50.84 85 ARG A C 1
ATOM 662 O O . ARG A 1 85 ? 39.974 -24.950 -52.240 1.00 50.84 85 ARG A O 1
ATOM 669 N N . ASP A 1 86 ? 39.114 -24.189 -54.159 1.00 54.00 86 ASP A N 1
ATOM 670 C CA . ASP A 1 86 ? 39.733 -25.229 -54.987 1.00 54.00 86 ASP A CA 1
ATOM 671 C C . ASP A 1 86 ? 40.973 -24.741 -55.764 1.00 54.00 86 ASP A C 1
ATOM 673 O O . ASP A 1 86 ? 41.755 -25.556 -56.242 1.00 54.00 86 ASP A O 1
ATOM 677 N N . THR A 1 87 ? 41.218 -23.426 -55.844 1.00 54.94 87 THR A N 1
ATOM 678 C CA . THR A 1 87 ? 42.319 -22.834 -56.637 1.00 54.94 87 THR A CA 1
ATOM 679 C C . THR A 1 87 ? 43.550 -22.413 -55.826 1.00 54.94 87 THR A C 1
ATOM 681 O O . THR A 1 87 ? 44.619 -22.255 -56.407 1.00 54.94 87 THR A O 1
ATOM 684 N N . LEU A 1 88 ? 43.443 -22.252 -54.501 1.00 51.50 88 LEU A N 1
ATOM 685 C CA . LEU A 1 88 ? 44.537 -21.756 -53.640 1.00 51.50 88 LEU A CA 1
ATOM 686 C C . LEU A 1 88 ? 45.110 -22.802 -52.656 1.00 51.50 88 LEU A C 1
ATOM 688 O O . LEU A 1 88 ? 46.047 -22.511 -51.914 1.00 51.50 88 LEU A O 1
ATOM 692 N N . PHE A 1 89 ? 44.571 -24.027 -52.621 1.00 55.03 89 PHE A N 1
ATOM 693 C CA . PHE A 1 89 ? 44.799 -24.990 -51.531 1.00 55.03 89 PHE A CA 1
ATOM 694 C C . PHE A 1 89 ? 45.938 -25.990 -51.785 1.00 55.03 89 PHE A C 1
ATOM 696 O O . PHE A 1 89 ? 45.733 -27.204 -51.753 1.00 55.03 89 PHE A O 1
ATOM 703 N N . SER A 1 90 ? 47.163 -25.488 -51.950 1.00 54.94 90 SER A N 1
ATOM 704 C CA . SER A 1 90 ? 48.378 -26.324 -51.960 1.00 54.94 90 SER A CA 1
ATOM 705 C C . SER A 1 90 ? 49.469 -25.897 -50.965 1.00 54.94 90 SER A C 1
ATOM 707 O O . SER A 1 90 ? 50.565 -26.445 -51.005 1.00 54.94 90 SER A O 1
ATOM 709 N N . GLY A 1 91 ? 49.185 -24.992 -50.019 1.00 54.72 91 GLY A N 1
ATOM 710 C CA . GLY A 1 91 ? 50.135 -24.637 -48.956 1.00 54.72 91 GLY A CA 1
ATOM 711 C C . GLY A 1 91 ? 49.472 -24.024 -47.720 1.00 54.72 91 GLY A C 1
ATOM 712 O O . GLY A 1 91 ? 48.825 -22.990 -47.811 1.00 54.72 91 GLY A O 1
ATOM 713 N N . ASP A 1 92 ? 49.636 -24.695 -46.578 1.00 62.00 92 ASP A N 1
ATOM 714 C CA . ASP A 1 92 ? 49.360 -24.264 -45.197 1.00 62.00 92 ASP A CA 1
ATOM 715 C C . ASP A 1 92 ? 47.969 -23.721 -44.820 1.00 62.00 92 ASP A C 1
ATOM 717 O O . ASP A 1 92 ? 47.741 -22.541 -44.547 1.00 62.00 92 ASP A O 1
ATOM 721 N N . ARG A 1 93 ? 47.046 -24.668 -44.599 1.00 56.84 93 ARG A N 1
ATOM 722 C CA . ARG A 1 93 ? 45.723 -24.449 -43.979 1.00 56.84 93 ARG A CA 1
ATOM 723 C C . ARG A 1 93 ? 45.788 -23.796 -42.589 1.00 56.84 93 ARG A C 1
ATOM 725 O O . ARG A 1 93 ? 44.832 -23.139 -42.184 1.00 56.84 93 ARG A O 1
ATOM 732 N N . ALA A 1 94 ? 46.894 -23.964 -41.860 1.00 56.66 94 ALA A N 1
ATOM 733 C CA . ALA A 1 94 ? 47.066 -23.409 -40.519 1.00 56.66 94 ALA A CA 1
ATOM 734 C C . ALA A 1 94 ? 47.166 -21.875 -40.534 1.00 56.66 94 ALA A C 1
ATOM 736 O O . ALA A 1 94 ? 46.548 -21.214 -39.703 1.00 56.66 94 ALA A O 1
ATOM 737 N N . TYR A 1 95 ? 47.877 -21.298 -41.507 1.00 56.16 95 TYR A N 1
ATOM 738 C CA . TYR A 1 95 ? 48.087 -19.849 -41.591 1.00 56.16 95 TYR A CA 1
ATOM 739 C C . TYR A 1 95 ? 46.772 -19.101 -41.871 1.00 56.16 95 TYR A C 1
ATOM 741 O O . TYR A 1 95 ? 46.483 -18.068 -41.269 1.00 56.16 95 TYR A O 1
ATOM 749 N N . PHE A 1 96 ? 45.906 -19.683 -42.705 1.00 57.06 96 PHE A N 1
ATOM 750 C CA . PHE A 1 96 ? 44.582 -19.135 -43.007 1.00 57.06 96 PHE A CA 1
ATOM 751 C C . PHE A 1 96 ? 43.597 -19.237 -41.841 1.00 57.06 96 PHE A C 1
ATOM 753 O O . PHE A 1 96 ? 42.810 -18.313 -41.630 1.00 57.06 96 PHE A O 1
ATOM 760 N N . ALA A 1 97 ? 43.657 -20.314 -41.051 1.00 55.84 97 ALA A N 1
ATOM 761 C CA . ALA A 1 97 ? 42.852 -20.436 -39.837 1.00 55.84 97 ALA A CA 1
ATOM 762 C C . ALA A 1 97 ? 43.195 -19.328 -38.825 1.00 55.84 97 ALA A C 1
ATOM 764 O O . ALA A 1 97 ? 42.294 -18.743 -38.224 1.00 55.84 97 ALA A O 1
ATOM 765 N N . TRP A 1 98 ? 44.479 -18.977 -38.698 1.00 53.88 98 TRP A N 1
ATOM 766 C CA . TRP A 1 98 ? 44.926 -17.866 -37.855 1.00 53.88 98 TRP A CA 1
ATOM 767 C C . TRP A 1 98 ? 44.491 -16.496 -38.384 1.00 53.88 98 TRP A C 1
ATOM 769 O O . TRP A 1 98 ? 44.081 -15.651 -37.590 1.00 53.88 98 TRP A O 1
ATOM 779 N N . ILE A 1 99 ? 44.499 -16.281 -39.703 1.00 58.19 99 ILE A N 1
ATOM 780 C CA . ILE A 1 99 ? 44.008 -15.033 -40.317 1.00 58.19 99 ILE A CA 1
ATOM 781 C C . ILE A 1 99 ? 42.492 -14.874 -40.114 1.00 58.19 99 ILE A C 1
ATOM 783 O O . ILE A 1 99 ? 42.034 -13.801 -39.722 1.00 58.19 99 ILE A O 1
ATOM 787 N N . LEU A 1 100 ? 41.708 -15.940 -40.309 1.00 53.62 100 LEU A N 1
ATOM 788 C CA . LEU A 1 100 ? 40.262 -15.938 -40.049 1.00 53.62 100 LEU A CA 1
ATOM 789 C C . LEU A 1 100 ? 39.943 -15.696 -38.569 1.00 53.62 100 LEU A C 1
ATOM 791 O O . LEU A 1 100 ? 39.043 -14.918 -38.253 1.00 53.62 100 LEU A O 1
ATOM 795 N N . LEU A 1 101 ? 40.703 -16.314 -37.661 1.00 56.75 101 LEU A N 1
ATOM 796 C CA . LEU A 1 101 ? 40.560 -16.102 -36.222 1.00 56.75 101 LEU A CA 1
ATOM 797 C C . LEU A 1 101 ? 40.902 -14.657 -35.828 1.00 56.75 101 LEU A C 1
ATOM 799 O O . LEU A 1 101 ? 40.165 -14.042 -35.059 1.00 56.75 101 LEU A O 1
ATOM 803 N N . ALA A 1 102 ? 41.970 -14.085 -36.392 1.00 54.56 102 ALA A N 1
ATOM 804 C CA . ALA A 1 102 ? 42.357 -12.697 -36.155 1.00 54.56 102 ALA A CA 1
ATOM 805 C C . ALA A 1 102 ? 41.290 -11.706 -36.653 1.00 54.56 102 ALA A C 1
ATOM 807 O O . ALA A 1 102 ? 40.963 -10.754 -35.944 1.00 54.56 102 ALA A O 1
ATOM 808 N N . LEU A 1 103 ? 40.692 -11.957 -37.824 1.00 54.84 103 LEU A N 1
ATOM 809 C CA . LEU A 1 103 ? 39.599 -11.142 -38.366 1.00 54.84 103 LEU A CA 1
ATOM 810 C C . LEU A 1 103 ? 38.316 -11.250 -37.526 1.00 54.84 103 LEU A C 1
ATOM 812 O O . LEU A 1 103 ? 37.659 -10.236 -37.290 1.00 54.84 103 LEU A O 1
ATOM 816 N N . LEU A 1 104 ? 37.988 -12.439 -37.009 1.00 54.00 104 LEU A N 1
ATOM 817 C CA . LEU A 1 104 ? 36.860 -12.640 -36.089 1.00 54.00 104 LEU A CA 1
ATOM 818 C C . LEU A 1 104 ? 37.054 -11.895 -34.764 1.00 54.00 104 LEU A C 1
ATOM 820 O O . LEU A 1 104 ? 36.130 -11.235 -34.284 1.00 54.00 104 LEU A O 1
ATOM 824 N N . ILE A 1 105 ? 38.257 -11.958 -34.188 1.00 56.00 105 ILE A N 1
ATOM 825 C CA . ILE A 1 105 ? 38.592 -11.247 -32.948 1.00 56.00 105 ILE A CA 1
ATOM 826 C C . ILE A 1 105 ? 38.546 -9.730 -33.179 1.00 56.00 105 ILE A C 1
ATOM 828 O O . ILE A 1 105 ? 37.929 -9.013 -32.391 1.00 56.00 105 ILE A O 1
ATOM 832 N N . ALA A 1 106 ? 39.123 -9.236 -34.278 1.00 49.84 106 ALA A N 1
ATOM 833 C CA . ALA A 1 106 ? 39.085 -7.817 -34.633 1.00 49.84 106 ALA A CA 1
ATOM 834 C C . ALA A 1 106 ? 37.646 -7.311 -34.857 1.00 49.84 106 ALA A C 1
ATOM 836 O O . ALA A 1 106 ? 37.278 -6.252 -34.345 1.00 49.84 106 ALA A O 1
ATOM 837 N N . GLY A 1 107 ? 36.805 -8.097 -35.539 1.00 45.72 107 GLY A N 1
ATOM 838 C CA . GLY A 1 107 ? 35.381 -7.802 -35.714 1.00 45.72 107 GLY A CA 1
ATOM 839 C C . GLY A 1 107 ? 34.616 -7.759 -34.387 1.00 45.72 107 GLY A C 1
ATOM 840 O O . GLY A 1 107 ? 33.867 -6.816 -34.132 1.00 45.72 107 GLY A O 1
ATOM 841 N N . GLY A 1 108 ? 34.861 -8.722 -33.492 1.00 42.91 108 GLY A N 1
ATOM 842 C CA . GLY A 1 108 ? 34.251 -8.756 -32.159 1.00 42.91 108 GLY A CA 1
ATOM 843 C C . GLY A 1 108 ? 34.631 -7.555 -31.283 1.00 42.91 108 GLY A C 1
ATOM 844 O O . GLY A 1 108 ? 33.782 -7.001 -30.579 1.00 42.91 108 GLY A O 1
ATOM 845 N N . VAL A 1 109 ? 35.885 -7.097 -31.362 1.00 54.91 109 VAL A N 1
ATOM 846 C CA . VAL A 1 109 ? 36.360 -5.904 -30.641 1.00 54.91 109 VAL A CA 1
ATOM 847 C C . VAL A 1 109 ? 35.696 -4.632 -31.174 1.00 54.91 109 VAL A C 1
ATOM 849 O O . VAL A 1 109 ? 35.257 -3.805 -30.374 1.00 54.91 109 VAL A O 1
ATOM 852 N N . LEU A 1 110 ? 35.543 -4.493 -32.495 1.00 50.25 110 LEU A N 1
ATOM 853 C CA . LEU A 1 110 ? 34.871 -3.342 -33.108 1.00 50.25 110 LEU A CA 1
ATOM 854 C C . LEU A 1 110 ? 33.379 -3.278 -32.751 1.00 50.25 110 LEU A C 1
ATOM 856 O O . LEU A 1 110 ? 32.888 -2.205 -32.402 1.00 50.25 110 LEU A O 1
ATOM 860 N N . VAL A 1 111 ? 32.675 -4.414 -32.742 1.00 51.56 111 VAL A N 1
ATOM 861 C CA . VAL A 1 111 ? 31.263 -4.485 -32.318 1.00 51.56 111 VAL A CA 1
ATOM 862 C C . VAL A 1 111 ? 31.113 -4.147 -30.832 1.00 51.56 111 VAL A C 1
ATOM 864 O O . VAL A 1 111 ? 30.228 -3.380 -30.456 1.00 51.56 111 VAL A O 1
ATOM 867 N N . SER A 1 112 ? 32.006 -4.651 -29.975 1.00 47.53 112 SER A N 1
ATOM 868 C CA . SER A 1 112 ? 32.004 -4.341 -28.538 1.00 47.53 112 SER A CA 1
ATOM 869 C C . SER A 1 112 ? 32.304 -2.860 -28.262 1.00 47.53 112 SER A C 1
ATOM 871 O O . SER A 1 112 ? 31.690 -2.245 -27.385 1.00 47.53 112 SER A O 1
ATOM 873 N N . TRP A 1 113 ? 33.203 -2.249 -29.038 1.00 51.12 113 TRP A N 1
ATOM 874 C CA . TRP A 1 113 ? 33.524 -0.825 -28.939 1.00 51.12 113 TRP A CA 1
ATOM 875 C C . TRP A 1 113 ? 32.372 0.059 -29.438 1.00 51.12 113 TRP A C 1
ATOM 877 O O . TRP A 1 113 ? 31.970 0.984 -28.729 1.00 51.12 113 TRP A O 1
ATOM 887 N N . ALA A 1 114 ? 31.760 -0.285 -30.576 1.00 51.12 114 ALA A N 1
ATOM 888 C CA . ALA A 1 114 ? 30.563 0.378 -31.094 1.00 51.12 114 ALA A CA 1
ATOM 889 C C . ALA A 1 114 ? 29.387 0.285 -30.107 1.00 51.12 114 ALA A C 1
ATOM 891 O O . ALA A 1 114 ? 28.752 1.295 -29.809 1.00 51.12 114 ALA A O 1
ATOM 892 N N . TYR A 1 115 ? 29.167 -0.886 -29.497 1.00 51.03 115 TYR A N 1
ATOM 893 C CA . TYR A 1 115 ? 28.155 -1.074 -28.456 1.00 51.03 115 TYR A CA 1
ATOM 894 C C . TYR A 1 115 ? 28.429 -0.216 -27.213 1.00 51.03 115 TYR A C 1
ATOM 896 O O . TYR A 1 115 ? 27.515 0.389 -26.655 1.00 51.03 115 TYR A O 1
ATOM 904 N N . ARG A 1 116 ? 29.691 -0.098 -26.776 1.00 51.75 116 ARG A N 1
ATOM 905 C CA . ARG A 1 116 ? 30.058 0.770 -25.643 1.00 51.75 116 ARG A CA 1
ATOM 906 C C . ARG A 1 116 ? 29.854 2.253 -25.948 1.00 51.75 116 ARG A C 1
ATOM 908 O O . ARG A 1 116 ? 29.450 2.985 -25.046 1.00 51.75 116 ARG A O 1
ATOM 915 N N . ILE A 1 117 ? 30.102 2.697 -27.178 1.00 55.16 117 ILE A N 1
ATOM 916 C CA . ILE A 1 117 ? 29.854 4.082 -27.607 1.00 55.16 117 ILE A CA 1
ATOM 917 C C . ILE A 1 117 ? 28.354 4.356 -27.720 1.00 55.16 117 ILE A C 1
ATOM 919 O O . ILE A 1 117 ? 27.885 5.369 -27.205 1.00 55.16 117 ILE A O 1
ATOM 923 N N . GLN A 1 118 ? 27.584 3.431 -28.294 1.00 52.34 118 GLN A N 1
ATOM 924 C CA . GLN A 1 118 ? 26.127 3.535 -28.375 1.00 52.34 118 GLN A CA 1
ATOM 925 C C . GLN A 1 118 ? 25.479 3.534 -26.981 1.00 52.34 118 GLN A C 1
ATOM 927 O O . GLN A 1 118 ? 24.569 4.307 -26.700 1.00 52.34 118 GLN A O 1
ATOM 932 N N . LYS A 1 119 ? 25.994 2.720 -26.054 1.00 47.00 119 LYS A N 1
ATOM 933 C CA . LYS A 1 119 ? 25.535 2.707 -24.661 1.00 47.00 119 LYS A CA 1
ATOM 934 C C . LYS A 1 119 ? 25.892 4.001 -23.923 1.00 47.00 119 LYS A C 1
ATOM 936 O O . LYS A 1 119 ? 25.092 4.477 -23.127 1.00 47.00 119 LYS A O 1
ATOM 941 N N . LYS A 1 120 ? 27.075 4.580 -24.169 1.00 49.66 120 LYS A N 1
ATOM 942 C CA . LYS A 1 120 ? 27.468 5.877 -23.585 1.00 49.66 120 LYS A CA 1
ATOM 943 C C . LYS A 1 120 ? 26.621 7.030 -24.120 1.00 49.66 120 LYS A C 1
ATOM 945 O O . LYS A 1 120 ? 26.196 7.851 -23.320 1.00 49.66 120 LYS A O 1
ATOM 950 N N . THR A 1 121 ? 26.345 7.051 -25.421 1.00 52.75 121 THR A N 1
ATOM 951 C CA . THR A 1 121 ? 25.491 8.069 -26.055 1.00 52.75 121 THR A CA 1
ATOM 952 C C . THR A 1 121 ? 24.040 7.945 -25.604 1.00 52.75 121 THR A C 1
ATOM 954 O O . THR A 1 121 ? 23.471 8.949 -25.205 1.00 52.75 121 THR A O 1
ATOM 957 N N . MET A 1 122 ? 23.479 6.732 -25.498 1.00 51.12 122 MET A N 1
ATOM 958 C CA . MET A 1 122 ? 22.164 6.545 -24.865 1.00 51.12 122 MET A C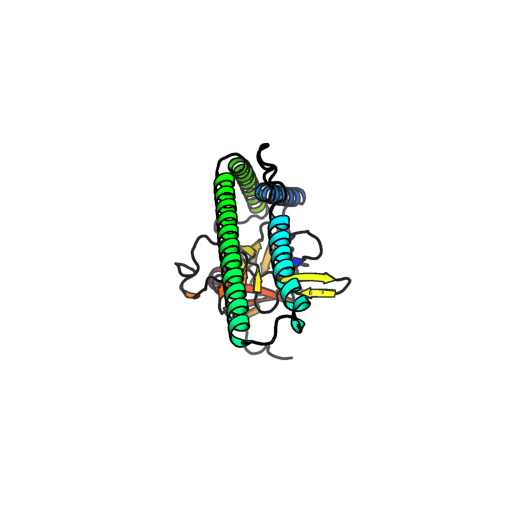A 1
ATOM 959 C C . MET A 1 122 ? 22.148 6.983 -23.397 1.00 51.12 122 MET A C 1
ATOM 961 O O . MET A 1 122 ? 21.188 7.614 -22.978 1.00 51.12 122 MET A O 1
ATOM 965 N N . MET A 1 123 ? 23.191 6.679 -22.611 1.00 50.16 123 MET A N 1
ATOM 966 C CA . MET A 1 123 ? 23.248 7.104 -21.206 1.00 50.16 123 MET A CA 1
ATOM 967 C C . MET A 1 123 ? 23.387 8.625 -21.055 1.00 50.16 123 MET A C 1
ATOM 969 O O . MET A 1 123 ? 22.809 9.198 -20.132 1.00 50.16 123 MET A O 1
ATOM 973 N N . GLN A 1 124 ? 24.124 9.281 -21.955 1.00 51.69 124 GLN A N 1
ATOM 974 C CA . GLN A 1 124 ? 24.208 10.740 -22.020 1.00 51.69 124 GLN A CA 1
ATOM 975 C C . GLN A 1 124 ? 22.881 11.347 -22.458 1.00 51.69 124 GLN A C 1
ATOM 977 O O . GLN A 1 124 ? 22.404 12.240 -21.777 1.00 51.69 124 GLN A O 1
ATOM 982 N N . GLU A 1 125 ? 22.216 10.796 -23.474 1.00 53.84 125 GLU A N 1
ATOM 983 C CA . GLU A 1 125 ? 20.873 11.230 -23.859 1.00 53.84 125 GLU A CA 1
ATOM 984 C C . GLU A 1 125 ? 19.862 11.028 -22.728 1.00 53.84 125 GLU A C 1
ATOM 986 O O . GLU A 1 125 ? 19.049 11.908 -22.497 1.00 53.84 125 GLU A O 1
ATOM 991 N N . THR A 1 126 ? 19.897 9.924 -21.974 1.00 51.31 126 THR A N 1
ATOM 992 C CA . THR A 1 126 ? 19.001 9.751 -20.816 1.00 51.31 126 THR A CA 1
ATOM 993 C C . THR A 1 126 ? 19.310 10.727 -19.689 1.00 51.31 126 THR A C 1
ATOM 995 O O . THR A 1 126 ? 18.393 11.155 -18.999 1.00 51.31 126 THR A O 1
ATOM 998 N N . ARG A 1 127 ? 20.581 11.101 -19.511 1.00 50.72 127 ARG A N 1
ATOM 999 C CA . ARG A 1 127 ? 21.006 12.052 -18.482 1.00 50.72 127 ARG A CA 1
ATOM 1000 C C . ARG A 1 127 ? 20.660 13.488 -18.871 1.00 50.72 127 ARG A C 1
ATOM 1002 O O . ARG A 1 127 ? 20.108 14.206 -18.056 1.00 50.72 127 ARG A O 1
ATOM 1009 N N . GLU A 1 128 ? 20.879 13.864 -20.125 1.00 53.16 128 GLU A N 1
ATOM 1010 C CA . GLU A 1 128 ? 20.466 15.149 -20.695 1.00 53.16 128 GLU A CA 1
ATOM 1011 C C . GLU A 1 128 ? 18.935 15.255 -20.777 1.00 53.16 128 GLU A C 1
ATOM 1013 O O . GLU A 1 128 ? 18.392 16.321 -20.517 1.00 53.16 128 GLU A O 1
ATOM 1018 N N . ARG A 1 129 ? 18.213 14.153 -21.038 1.00 52.41 129 ARG A N 1
ATOM 1019 C CA . ARG A 1 129 ? 16.742 14.086 -20.918 1.00 52.41 129 ARG A CA 1
ATOM 1020 C C . ARG A 1 129 ? 16.284 14.258 -19.468 1.00 52.41 129 ARG A C 1
ATOM 1022 O O . ARG A 1 129 ? 15.308 14.956 -19.238 1.00 52.41 129 ARG A O 1
ATOM 1029 N N . GLN A 1 130 ? 16.983 13.677 -18.491 1.00 47.66 130 GLN A N 1
ATOM 1030 C CA . GLN A 1 130 ? 16.693 13.883 -17.064 1.00 47.66 130 GLN A CA 1
ATOM 1031 C C . GLN A 1 130 ? 16.992 15.319 -16.607 1.00 47.66 130 GLN A C 1
ATOM 1033 O O . GLN A 1 130 ? 16.201 15.903 -15.871 1.00 47.66 130 GLN A O 1
ATOM 1038 N N . GLU A 1 131 ? 18.095 15.905 -17.070 1.00 50.69 131 GLU A N 1
ATOM 1039 C CA . GLU A 1 131 ? 18.491 17.284 -16.766 1.00 50.69 131 GLU A CA 1
ATOM 1040 C C . GLU A 1 131 ? 17.572 18.304 -17.478 1.00 50.69 131 GLU A C 1
ATOM 1042 O O . GLU A 1 131 ? 17.198 19.311 -16.882 1.00 50.69 131 GLU A O 1
ATOM 1047 N N . ALA A 1 132 ? 17.100 18.014 -18.697 1.00 50.62 132 ALA A N 1
ATOM 1048 C CA . ALA A 1 132 ? 16.109 18.825 -19.414 1.00 50.62 132 ALA A CA 1
ATOM 1049 C C . ALA A 1 132 ? 14.693 18.704 -18.821 1.00 50.62 132 ALA A C 1
ATOM 1051 O O . ALA A 1 132 ? 13.996 19.715 -18.709 1.00 50.62 132 ALA A O 1
ATOM 1052 N N . ASN A 1 133 ? 14.290 17.509 -18.366 1.00 49.28 133 ASN A N 1
ATOM 1053 C CA . ASN A 1 133 ? 13.044 17.295 -17.617 1.00 49.28 133 ASN A CA 1
ATOM 1054 C C . ASN A 1 133 ? 13.004 18.120 -16.318 1.00 49.28 133 ASN A C 1
ATOM 1056 O O . ASN A 1 133 ? 11.931 18.549 -15.898 1.00 49.28 133 ASN A O 1
ATOM 1060 N N . ALA A 1 134 ? 14.163 18.397 -15.714 1.00 48.38 134 ALA A N 1
ATOM 1061 C CA . ALA A 1 134 ? 14.281 19.222 -14.515 1.00 48.38 134 ALA A CA 1
ATOM 1062 C C . ALA A 1 134 ? 14.266 20.747 -14.784 1.00 48.38 134 ALA A C 1
ATOM 1064 O O . ALA A 1 134 ? 14.136 21.521 -13.840 1.00 48.38 134 ALA A O 1
ATOM 1065 N N . SER A 1 135 ? 14.394 21.213 -16.037 1.00 50.09 135 SER A N 1
ATOM 1066 C CA . SER A 1 135 ? 14.840 22.591 -16.333 1.00 50.09 135 SER A CA 1
ATOM 1067 C C . SER A 1 135 ? 13.749 23.645 -16.631 1.00 50.09 135 SER A C 1
ATOM 1069 O O . SER A 1 135 ? 14.105 24.779 -16.949 1.00 50.09 135 SER A O 1
ATOM 1071 N N . GLY A 1 136 ? 12.442 23.375 -16.491 1.00 52.84 136 GLY A N 1
ATOM 1072 C CA . GLY A 1 136 ? 11.505 24.498 -16.259 1.00 52.84 136 GLY A CA 1
ATOM 1073 C C . GLY A 1 136 ? 10.045 24.359 -16.690 1.00 52.84 136 GLY A C 1
ATOM 1074 O O . GLY A 1 136 ? 9.171 24.726 -15.913 1.00 52.84 136 GLY A O 1
ATOM 1075 N N . GLN A 1 137 ? 9.733 23.839 -17.884 1.00 51.56 137 GLN A N 1
ATOM 1076 C CA . GLN A 1 137 ? 8.330 23.764 -18.349 1.00 51.56 137 GLN A CA 1
ATOM 1077 C C . GLN A 1 137 ? 7.600 22.516 -17.834 1.00 51.56 137 GLN A C 1
ATOM 1079 O O . GLN A 1 137 ? 6.510 22.636 -17.279 1.00 51.56 137 GLN A O 1
ATOM 1084 N N . ASN A 1 138 ? 8.237 21.345 -17.909 1.00 57.19 138 ASN A N 1
ATOM 1085 C CA . ASN A 1 138 ? 7.699 20.121 -17.305 1.00 57.19 138 ASN A CA 1
ATOM 1086 C C . ASN A 1 138 ? 7.739 20.193 -15.776 1.00 57.19 138 ASN A C 1
ATOM 1088 O O . ASN A 1 138 ? 6.819 19.722 -15.127 1.00 57.19 138 ASN A O 1
ATOM 1092 N N . ALA A 1 139 ? 8.740 20.862 -15.194 1.00 59.28 139 ALA A N 1
ATOM 1093 C CA . ALA A 1 139 ? 8.813 21.072 -13.750 1.00 59.28 139 ALA A CA 1
ATOM 1094 C C . ALA A 1 139 ? 7.610 21.871 -13.220 1.00 59.28 139 ALA A C 1
ATOM 1096 O O . ALA A 1 139 ? 7.011 21.464 -12.232 1.00 59.28 139 ALA A O 1
ATOM 1097 N N . ALA A 1 140 ? 7.207 22.950 -13.903 1.00 66.50 140 ALA A N 1
ATOM 1098 C CA . ALA A 1 140 ? 6.037 23.737 -13.513 1.00 66.50 140 ALA A CA 1
ATOM 1099 C C . ALA A 1 140 ? 4.718 22.968 -13.708 1.00 66.50 140 ALA A C 1
ATOM 1101 O O . ALA A 1 140 ? 3.861 23.000 -12.831 1.00 66.50 140 ALA A O 1
ATOM 1102 N N . ALA A 1 141 ? 4.560 22.245 -14.824 1.00 65.06 141 ALA A N 1
ATOM 1103 C CA . ALA A 1 141 ? 3.374 21.420 -15.069 1.00 65.06 141 ALA A CA 1
ATOM 1104 C C . ALA A 1 141 ? 3.245 20.275 -14.048 1.00 65.06 141 ALA A C 1
ATOM 1106 O O . ALA A 1 141 ? 2.167 20.060 -13.495 1.00 65.06 141 ALA A O 1
ATOM 1107 N N . VAL A 1 142 ? 4.354 19.598 -13.738 1.00 64.31 142 VAL A N 1
ATOM 1108 C CA . VAL A 1 142 ? 4.430 18.561 -12.700 1.00 64.31 142 VAL A CA 1
ATOM 1109 C C . VAL A 1 142 ? 4.167 19.159 -11.320 1.00 64.31 142 VAL A C 1
ATOM 1111 O O . VAL A 1 142 ? 3.398 18.590 -10.555 1.00 64.31 142 VAL A O 1
ATOM 1114 N N . GLU A 1 143 ? 4.724 20.328 -10.996 1.00 68.94 143 GLU A N 1
ATOM 1115 C CA . GLU A 1 143 ? 4.471 21.006 -9.720 1.00 68.94 143 GLU A CA 1
ATOM 1116 C C . GLU A 1 143 ? 2.991 21.385 -9.563 1.00 68.94 143 GLU A C 1
ATOM 1118 O O . GLU A 1 143 ? 2.408 21.171 -8.498 1.00 68.94 143 GLU A O 1
ATOM 1123 N N . THR A 1 144 ? 2.353 21.906 -10.614 1.00 75.88 144 THR A N 1
ATOM 1124 C CA . THR A 1 144 ? 0.914 22.199 -10.611 1.00 75.88 144 THR A CA 1
ATOM 1125 C C . THR A 1 144 ? 0.087 20.926 -10.449 1.00 75.88 144 THR A C 1
ATOM 1127 O O . THR A 1 144 ? -0.811 20.901 -9.607 1.00 75.88 144 THR A O 1
ATOM 1130 N N . ALA A 1 145 ? 0.415 19.854 -11.176 1.00 68.38 145 ALA A N 1
ATOM 1131 C CA . ALA A 1 145 ? -0.263 18.565 -11.044 1.00 68.38 145 ALA A CA 1
ATOM 1132 C C . ALA A 1 145 ? -0.110 17.980 -9.627 1.00 68.38 145 ALA A C 1
ATOM 1134 O O . ALA A 1 145 ? -1.085 17.530 -9.029 1.00 68.38 145 ALA A O 1
ATOM 1135 N N . MET A 1 146 ? 1.085 18.068 -9.034 1.00 68.31 146 MET A N 1
ATOM 1136 C CA . MET A 1 146 ? 1.341 17.642 -7.655 1.00 68.31 146 MET A CA 1
ATOM 1137 C C . MET A 1 146 ? 0.570 18.484 -6.632 1.00 68.31 146 MET A C 1
ATOM 1139 O O . MET A 1 146 ? 0.052 17.936 -5.657 1.00 68.31 146 MET A O 1
ATOM 1143 N N . LYS A 1 147 ? 0.459 19.805 -6.836 1.00 78.19 147 LYS A N 1
ATOM 1144 C CA . LYS A 1 147 ? -0.342 20.691 -5.975 1.00 78.19 147 LYS A CA 1
ATOM 1145 C C . LYS A 1 147 ? -1.827 20.348 -6.037 1.00 78.19 147 LYS A C 1
ATOM 1147 O O . LYS A 1 147 ? -2.452 20.251 -4.982 1.00 78.19 147 LYS A O 1
ATOM 1152 N N . GLU A 1 148 ? -2.373 20.128 -7.233 1.00 78.56 148 GLU A N 1
ATOM 1153 C CA . GLU A 1 148 ? -3.767 19.705 -7.404 1.00 78.56 148 GLU A CA 1
ATOM 1154 C C . GLU A 1 148 ? -4.018 18.329 -6.783 1.00 78.56 148 GLU A C 1
ATOM 1156 O O . GLU A 1 148 ? -4.952 18.186 -5.997 1.00 78.56 148 GLU A O 1
ATOM 1161 N N . MET A 1 149 ? -3.136 17.353 -7.014 1.00 72.56 149 MET A N 1
ATOM 1162 C CA . MET A 1 149 ? -3.225 16.036 -6.376 1.00 72.56 149 MET A CA 1
ATOM 1163 C C . MET A 1 149 ? -3.205 16.155 -4.846 1.00 72.56 149 MET A C 1
ATOM 1165 O O . MET A 1 149 ? -4.051 15.588 -4.161 1.00 72.56 149 MET A O 1
ATOM 1169 N N . THR A 1 150 ? -2.302 16.970 -4.295 1.00 75.81 150 THR A N 1
ATOM 1170 C CA . THR A 1 150 ? -2.222 17.214 -2.846 1.00 75.81 150 THR A CA 1
ATOM 1171 C C . THR A 1 150 ? -3.500 17.868 -2.310 1.00 75.81 150 THR A C 1
ATOM 1173 O O . THR A 1 150 ? -3.952 17.556 -1.206 1.00 75.81 150 THR A O 1
ATOM 1176 N N . ARG A 1 151 ? -4.091 18.799 -3.069 1.00 89.31 151 ARG A N 1
ATOM 1177 C CA . ARG A 1 151 ? -5.351 19.464 -2.712 1.00 89.31 151 ARG A CA 1
ATOM 1178 C C . ARG A 1 151 ? -6.509 18.465 -2.692 1.00 89.31 151 ARG A C 1
ATOM 1180 O O . ARG A 1 151 ? -7.252 18.442 -1.713 1.00 89.31 151 ARG A O 1
ATOM 1187 N N . LEU A 1 152 ? -6.641 17.644 -3.733 1.00 81.25 152 LEU A N 1
ATOM 1188 C CA . LEU A 1 152 ? -7.687 16.624 -3.849 1.00 81.25 152 LEU A CA 1
ATOM 1189 C C . LEU A 1 152 ? -7.538 15.540 -2.776 1.00 81.25 152 LEU A C 1
ATOM 1191 O O . LEU A 1 152 ? -8.517 15.189 -2.127 1.00 81.25 152 LEU A O 1
ATOM 1195 N N . GLN A 1 153 ? -6.314 15.089 -2.494 1.00 79.69 153 GLN A N 1
ATOM 1196 C CA . GLN A 1 153 ? -6.044 14.150 -1.401 1.00 79.69 153 GLN A CA 1
ATOM 1197 C C . GLN A 1 153 ? -6.433 14.720 -0.032 1.00 79.69 153 GLN A C 1
ATOM 1199 O O . GLN A 1 153 ? -6.988 14.000 0.794 1.00 79.69 153 GLN A O 1
ATOM 1204 N N . ARG A 1 154 ? -6.200 16.017 0.222 1.00 85.88 154 ARG A N 1
ATOM 1205 C CA . ARG A 1 154 ? -6.681 16.667 1.455 1.00 85.88 154 ARG A CA 1
ATOM 1206 C C . ARG A 1 15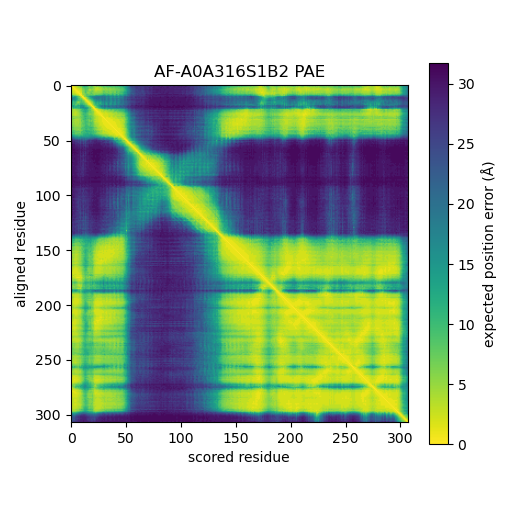4 ? -8.205 16.709 1.532 1.00 85.88 154 ARG A C 1
ATOM 1208 O O . ARG A 1 154 ? -8.751 16.485 2.607 1.00 85.88 154 ARG A O 1
ATOM 1215 N N . GLN A 1 155 ? -8.883 16.978 0.417 1.00 90.38 155 GLN A N 1
ATOM 1216 C CA . GLN A 1 155 ? -10.348 16.947 0.360 1.00 90.38 155 GLN A CA 1
ATOM 1217 C C . GLN A 1 155 ? -10.888 15.540 0.633 1.00 90.38 155 GLN A C 1
ATOM 1219 O O . GLN A 1 155 ? -11.785 15.392 1.458 1.00 90.38 155 GLN A O 1
ATOM 1224 N N . ALA A 1 156 ? -10.285 14.516 0.026 1.00 83.31 156 ALA A N 1
ATOM 1225 C CA . ALA A 1 156 ? -10.650 13.121 0.250 1.00 83.31 156 ALA A CA 1
ATOM 1226 C C . ALA A 1 156 ? -10.449 12.706 1.714 1.00 83.31 156 ALA A C 1
ATOM 1228 O O . ALA A 1 156 ? -11.352 12.142 2.325 1.00 83.31 156 ALA A O 1
ATOM 1229 N N . ARG A 1 157 ? -9.309 13.067 2.323 1.00 89.38 157 ARG A N 1
ATOM 1230 C CA . ARG A 1 157 ? -9.050 12.818 3.752 1.00 89.38 157 ARG A CA 1
ATOM 1231 C C . ARG A 1 157 ? -10.086 13.482 4.657 1.00 89.38 157 ARG A C 1
ATOM 1233 O O . ARG A 1 157 ? -10.546 12.849 5.602 1.00 89.38 157 ARG A O 1
ATOM 1240 N N . ALA A 1 158 ? -10.464 14.726 4.362 1.00 91.00 158 ALA A N 1
ATOM 1241 C CA . ALA A 1 158 ? -11.474 15.445 5.133 1.00 91.00 158 ALA A CA 1
ATOM 1242 C C . ALA A 1 158 ? -12.858 14.785 5.020 1.00 91.00 158 ALA A C 1
ATOM 1244 O O . ALA A 1 158 ? -13.536 14.632 6.031 1.00 91.00 158 ALA A O 1
ATOM 1245 N N . GLN A 1 159 ? -13.250 14.357 3.816 1.00 92.25 159 GLN A N 1
ATOM 1246 C CA . GLN A 1 159 ? -14.515 13.656 3.584 1.00 92.25 159 GLN A CA 1
ATOM 1247 C C . GLN A 1 159 ? -14.566 12.297 4.288 1.00 92.25 159 GLN A C 1
ATOM 1249 O O . GLN A 1 159 ? -15.580 11.957 4.882 1.00 92.25 159 GLN A O 1
ATOM 1254 N N . LEU A 1 160 ? -13.463 11.549 4.263 1.00 89.44 160 LEU A N 1
ATOM 1255 C CA . LEU A 1 160 ? -13.343 10.247 4.924 1.00 89.44 160 LEU A CA 1
ATOM 1256 C C . LEU A 1 160 ? -13.060 10.351 6.433 1.00 89.44 160 LEU A C 1
ATOM 1258 O O . LEU A 1 160 ? -12.874 9.325 7.089 1.00 89.44 160 LEU A O 1
ATOM 1262 N N . HIS A 1 161 ? -13.015 11.570 6.983 1.00 92.75 161 HIS A N 1
ATOM 1263 C CA . HIS A 1 161 ? -12.735 11.845 8.394 1.00 92.75 161 HIS A CA 1
ATOM 1264 C C . HIS A 1 161 ? -11.417 11.217 8.891 1.00 92.75 161 HIS A C 1
ATOM 1266 O O . HIS A 1 161 ? -11.329 10.755 10.031 1.00 92.75 161 HIS A O 1
ATOM 1272 N N . VAL A 1 162 ? -10.390 11.188 8.033 1.00 91.50 162 VAL A N 1
ATOM 1273 C CA . VAL A 1 162 ? -9.067 10.648 8.376 1.00 91.50 162 VAL A CA 1
ATOM 1274 C C . VAL A 1 162 ? -8.357 11.621 9.324 1.00 91.50 162 VAL A C 1
ATOM 1276 O O . VAL A 1 162 ? -8.201 12.791 8.965 1.00 91.50 162 VAL A O 1
ATOM 1279 N N . PRO A 1 163 ? -7.912 11.179 10.511 1.00 94.19 163 PRO A N 1
ATOM 1280 C CA . PRO A 1 163 ? -7.240 12.057 11.458 1.00 94.19 163 PRO A CA 1
ATOM 1281 C C . PRO A 1 163 ? -5.786 12.338 11.046 1.00 94.19 163 PRO A C 1
ATOM 1283 O O . PRO A 1 163 ? -5.154 11.551 10.338 1.00 94.19 163 PRO A O 1
ATOM 1286 N N . ASP A 1 164 ? -5.239 13.459 11.521 1.00 89.94 164 ASP A N 1
ATOM 1287 C CA . ASP A 1 164 ? -3.872 13.896 11.194 1.00 89.94 164 ASP A CA 1
ATOM 1288 C C . ASP A 1 164 ? -2.781 12.963 11.752 1.00 89.94 164 ASP A C 1
ATOM 1290 O O . ASP A 1 164 ? -1.663 12.945 11.239 1.00 89.94 164 ASP A O 1
ATOM 1294 N N . ASP A 1 165 ? -3.090 12.188 12.794 1.00 91.62 165 ASP A N 1
ATOM 1295 C CA . ASP A 1 165 ? -2.189 11.229 13.439 1.00 91.62 165 ASP A CA 1
ATOM 1296 C C . ASP A 1 165 ? -2.316 9.796 12.889 1.00 91.62 165 ASP A C 1
ATOM 1298 O O . ASP A 1 165 ? -1.732 8.864 13.451 1.00 91.62 165 ASP A O 1
ATOM 1302 N N . ALA A 1 166 ? -3.049 9.607 11.783 1.00 93.88 166 ALA A N 1
ATOM 1303 C CA . ALA A 1 166 ? -3.162 8.315 11.117 1.00 93.88 166 ALA A CA 1
ATOM 1304 C C . ALA A 1 166 ? -1.782 7.764 10.713 1.00 93.88 166 ALA A C 1
ATOM 1306 O O . ALA A 1 166 ? -0.922 8.470 10.183 1.00 93.88 166 ALA A O 1
ATOM 1307 N N . LEU A 1 167 ? -1.581 6.466 10.940 1.00 93.62 167 LEU A N 1
ATOM 1308 C CA . LEU A 1 167 ? -0.347 5.770 10.602 1.00 93.62 167 LEU A CA 1
ATOM 1309 C C . LEU A 1 167 ? -0.335 5.387 9.124 1.00 93.62 167 LEU A C 1
ATOM 1311 O O . LEU A 1 167 ? -1.285 4.807 8.608 1.00 93.62 167 LEU A O 1
ATOM 1315 N N . GLU A 1 168 ? 0.783 5.648 8.459 1.00 92.00 168 GLU A N 1
ATOM 1316 C CA . GLU A 1 168 ? 1.040 5.199 7.093 1.00 92.00 168 GLU A CA 1
ATOM 1317 C C . GLU A 1 168 ? 1.583 3.767 7.086 1.00 92.00 168 GLU A C 1
ATOM 1319 O O . GLU A 1 168 ? 2.714 3.524 7.520 1.00 92.00 168 GLU A O 1
ATOM 1324 N N . LEU A 1 169 ? 0.795 2.824 6.568 1.00 93.19 169 LEU A N 1
ATOM 1325 C CA . LEU A 1 169 ? 1.151 1.411 6.463 1.00 93.19 169 LEU A CA 1
ATOM 1326 C C . LEU A 1 169 ? 1.224 0.986 4.998 1.00 93.19 169 LEU A C 1
ATOM 1328 O O . LEU A 1 169 ? 0.366 1.342 4.197 1.00 93.19 169 LEU A O 1
ATOM 1332 N N . ASP A 1 170 ? 2.220 0.185 4.643 1.00 92.38 170 ASP A N 1
ATOM 1333 C CA . ASP A 1 170 ? 2.187 -0.599 3.417 1.00 92.38 170 ASP A CA 1
ATOM 1334 C C . ASP A 1 170 ? 1.364 -1.866 3.642 1.00 92.38 170 ASP A C 1
ATOM 1336 O O . ASP A 1 170 ? 1.526 -2.562 4.643 1.00 92.38 170 ASP A O 1
ATOM 1340 N N . VAL A 1 171 ? 0.516 -2.204 2.679 1.00 91.88 171 VAL A N 1
ATOM 1341 C CA . VAL A 1 171 ? -0.177 -3.493 2.591 1.00 91.88 171 VAL A CA 1
ATOM 1342 C C . VAL A 1 171 ? 0.065 -4.092 1.211 1.00 91.88 171 VAL A C 1
ATOM 1344 O O . VAL A 1 171 ? 0.368 -3.374 0.254 1.00 91.88 171 VAL A O 1
ATOM 1347 N N . PHE A 1 172 ? -0.042 -5.413 1.095 1.00 90.88 172 PHE A N 1
ATOM 1348 C CA . PHE A 1 172 ? 0.094 -6.105 -0.184 1.00 90.88 172 PHE A CA 1
ATOM 1349 C C . PHE A 1 172 ? -1.296 -6.443 -0.729 1.00 90.88 172 PHE A C 1
ATOM 1351 O O . PHE A 1 172 ? -1.928 -7.382 -0.239 1.00 90.88 172 PHE A O 1
ATOM 1358 N N . PRO A 1 173 ? -1.812 -5.684 -1.710 1.00 86.62 173 PRO A N 1
ATOM 1359 C CA . PRO A 1 173 ? -3.076 -6.019 -2.338 1.00 86.62 173 PRO A CA 1
ATOM 1360 C C . PRO A 1 173 ? -2.912 -7.269 -3.204 1.00 86.62 173 PRO A C 1
ATOM 1362 O O . PRO A 1 173 ? -1.862 -7.475 -3.809 1.00 86.62 173 PRO A O 1
ATOM 1365 N N . PHE A 1 174 ? -3.973 -8.064 -3.317 1.00 84.12 174 PHE A N 1
ATOM 1366 C CA . PHE A 1 174 ? -4.009 -9.191 -4.242 1.00 84.12 174 PHE A CA 1
ATOM 1367 C C . PHE A 1 174 ? -4.312 -8.727 -5.660 1.00 84.12 174 PHE A C 1
ATOM 1369 O O . PHE A 1 174 ? -5.401 -8.232 -5.956 1.00 84.12 174 PHE A O 1
ATOM 1376 N N . ILE A 1 175 ? -3.357 -8.911 -6.556 1.00 80.69 175 ILE A N 1
ATOM 1377 C CA . ILE A 1 175 ? -3.455 -8.493 -7.945 1.00 80.69 175 ILE A CA 1
ATOM 1378 C C . ILE A 1 175 ? -3.986 -9.650 -8.781 1.00 80.69 175 ILE A C 1
ATOM 1380 O O . ILE A 1 175 ? -3.426 -10.752 -8.779 1.00 80.69 175 ILE A O 1
ATOM 1384 N N . TYR A 1 176 ? -5.040 -9.398 -9.555 1.00 78.50 176 TYR A N 1
ATOM 1385 C CA . TYR A 1 176 ? -5.649 -10.410 -10.406 1.00 78.50 176 TYR A CA 1
ATOM 1386 C C . TYR A 1 176 ? -6.109 -9.876 -11.765 1.00 78.50 176 TYR A C 1
ATOM 1388 O O . TYR A 1 176 ? -6.396 -8.696 -11.937 1.00 78.50 176 TYR A O 1
ATOM 1396 N N . GLU A 1 177 ? -6.221 -10.783 -12.731 1.00 80.44 177 GLU A N 1
ATOM 1397 C CA . GLU A 1 177 ? -6.893 -10.572 -14.017 1.00 80.44 177 GLU A CA 1
ATOM 1398 C C . GLU A 1 177 ? -8.109 -11.500 -14.114 1.00 80.44 177 GLU A C 1
ATOM 1400 O O . GLU A 1 177 ? -8.010 -12.695 -13.831 1.00 80.44 177 GLU A O 1
ATOM 1405 N N . LYS A 1 178 ? -9.251 -10.984 -14.564 1.00 78.88 178 LYS A N 1
ATOM 1406 C CA . LYS A 1 178 ? -10.404 -11.771 -15.000 1.00 78.88 178 LYS A CA 1
ATOM 1407 C C . LYS A 1 178 ? -10.214 -12.160 -16.464 1.00 78.88 178 LYS A C 1
ATOM 1409 O O . LYS A 1 178 ? -9.999 -11.324 -17.333 1.00 78.88 178 LYS A O 1
ATOM 1414 N N . LYS A 1 179 ? -10.302 -13.455 -16.752 1.00 79.62 179 LYS A N 1
ATOM 1415 C CA . LYS A 1 179 ? -10.280 -14.024 -18.107 1.00 79.62 179 LYS A CA 1
ATOM 1416 C C . LYS A 1 179 ? -11.561 -14.820 -18.301 1.00 79.62 179 LYS A C 1
ATOM 1418 O O . LYS A 1 179 ? -11.626 -15.992 -17.926 1.00 79.62 179 LYS A O 1
ATOM 1423 N N . GLY A 1 180 ? -12.589 -14.160 -18.837 1.00 79.00 180 GLY A N 1
ATOM 1424 C CA . GLY A 1 180 ? -13.962 -14.672 -18.795 1.00 79.00 180 GLY A CA 1
ATOM 1425 C C . GLY A 1 180 ? -14.417 -14.836 -17.343 1.00 79.00 180 GLY A C 1
ATOM 1426 O O . GLY A 1 180 ? -14.212 -13.936 -16.533 1.00 79.00 180 GLY A O 1
ATOM 1427 N N . ASP A 1 181 ? -14.929 -16.017 -16.993 1.00 77.12 181 ASP A N 1
ATOM 1428 C CA . ASP 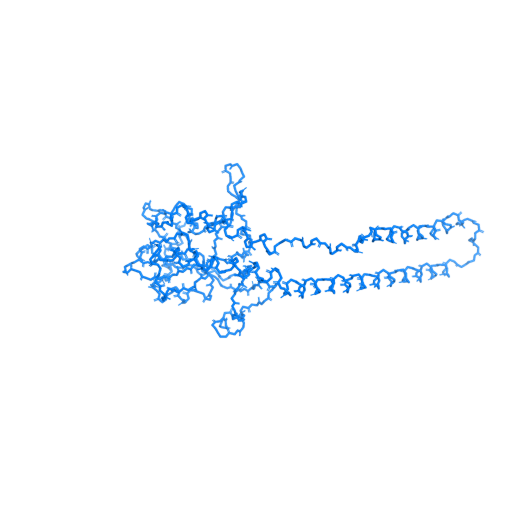A 1 181 ? -15.397 -16.331 -15.631 1.00 77.12 181 ASP A CA 1
ATOM 1429 C C . ASP A 1 181 ? -14.273 -16.713 -14.648 1.00 77.12 181 ASP A C 1
ATOM 1431 O O . ASP A 1 181 ? -14.536 -17.067 -13.499 1.00 77.12 181 ASP A O 1
ATOM 1435 N N . ARG A 1 182 ? -13.004 -16.702 -15.081 1.00 75.12 182 ARG A N 1
ATOM 1436 C CA . ARG A 1 182 ? -11.867 -17.121 -14.247 1.00 75.12 182 ARG A CA 1
ATOM 1437 C C . ARG A 1 182 ? -11.070 -15.934 -13.733 1.00 75.12 182 ARG A C 1
ATOM 1439 O O . ARG A 1 182 ? -10.636 -15.100 -14.519 1.00 75.12 182 ARG A O 1
ATOM 1446 N N . THR A 1 183 ? -10.764 -15.945 -12.440 1.00 76.62 183 THR A N 1
ATOM 1447 C CA . THR A 1 183 ? -9.800 -15.031 -11.815 1.00 76.62 183 THR A CA 1
ATOM 1448 C C . THR A 1 183 ? -8.409 -15.664 -11.804 1.00 76.62 183 THR A C 1
ATOM 1450 O O . THR A 1 183 ? -8.220 -16.766 -11.288 1.00 76.62 183 THR A O 1
ATOM 1453 N N . VAL A 1 184 ? -7.422 -14.976 -12.374 1.00 76.38 184 VAL A N 1
ATOM 1454 C CA . VAL A 1 184 ? -6.016 -15.389 -12.421 1.00 76.38 184 VAL A CA 1
ATOM 1455 C C . VAL A 1 184 ? -5.198 -14.444 -11.548 1.00 76.38 184 VAL A C 1
ATOM 1457 O O . VAL A 1 184 ? -5.027 -13.280 -11.895 1.00 76.38 184 VAL A O 1
ATOM 1460 N N . GLY A 1 185 ? -4.666 -14.952 -10.435 1.00 74.50 185 GLY A N 1
ATOM 1461 C CA . GLY A 1 185 ? -3.744 -14.202 -9.581 1.00 74.50 185 GLY A CA 1
ATOM 1462 C C . GLY A 1 185 ? -2.410 -13.927 -10.282 1.00 74.50 185 GLY A C 1
ATOM 1463 O O . GLY A 1 185 ? -1.803 -14.830 -10.877 1.00 74.50 185 GLY A O 1
ATOM 1464 N N . LEU A 1 186 ? -1.963 -12.677 -10.210 1.00 69.44 186 LEU A N 1
ATOM 1465 C CA . LEU A 1 186 ? -0.709 -12.197 -10.786 1.00 69.44 186 LEU A CA 1
ATOM 1466 C C . LEU A 1 186 ? 0.439 -12.163 -9.770 1.00 69.44 186 LEU A C 1
ATOM 1468 O O . LEU A 1 186 ? 1.599 -12.248 -10.181 1.00 69.44 186 LEU A O 1
ATOM 1472 N N . ASP A 1 187 ? 0.139 -12.136 -8.470 1.00 66.62 187 ASP A N 1
ATOM 1473 C CA . ASP A 1 187 ? 1.141 -12.187 -7.400 1.00 66.62 187 ASP A CA 1
ATOM 1474 C C . ASP A 1 187 ? 1.742 -13.592 -7.292 1.00 66.62 187 ASP A C 1
ATOM 1476 O O . ASP A 1 187 ? 1.304 -14.459 -6.533 1.00 66.62 187 ASP A O 1
ATOM 1480 N N . ARG A 1 188 ? 2.753 -13.863 -8.119 1.00 60.38 188 ARG A N 1
ATOM 1481 C CA . ARG A 1 188 ? 3.462 -15.145 -8.127 1.00 60.38 188 ARG A CA 1
ATOM 1482 C C . ARG A 1 188 ? 4.739 -15.052 -7.294 1.00 60.38 188 ARG A C 1
ATOM 1484 O O . ARG A 1 188 ? 5.568 -14.168 -7.492 1.00 60.38 188 ARG A O 1
ATOM 1491 N N . ASN A 1 189 ? 4.934 -16.039 -6.418 1.00 69.12 189 ASN A N 1
ATOM 1492 C CA . ASN A 1 189 ? 6.198 -16.337 -5.728 1.00 69.12 189 ASN A CA 1
ATOM 1493 C C . ASN A 1 189 ? 6.736 -15.238 -4.789 1.00 69.12 189 ASN A C 1
ATOM 1495 O O . ASN A 1 189 ? 7.944 -15.011 -4.733 1.00 69.12 189 ASN A O 1
ATOM 1499 N N . GLY A 1 190 ? 5.856 -14.583 -4.025 1.00 79.06 190 GLY A N 1
ATOM 1500 C CA . GLY A 1 190 ? 6.264 -13.607 -3.007 1.00 79.06 190 GLY A CA 1
ATOM 1501 C C . GLY A 1 190 ? 6.714 -12.266 -3.582 1.00 79.06 190 GLY A C 1
ATOM 1502 O O . GLY A 1 190 ? 7.417 -11.522 -2.910 1.00 79.06 190 GLY A O 1
ATOM 1503 N N . ARG A 1 191 ? 6.354 -11.948 -4.825 1.00 88.00 191 ARG A N 1
ATOM 1504 C CA . ARG A 1 191 ? 6.527 -10.610 -5.386 1.00 88.00 191 ARG A CA 1
ATOM 1505 C C . ARG A 1 191 ? 5.213 -9.846 -5.245 1.00 88.00 191 ARG A C 1
ATOM 1507 O O . ARG A 1 191 ? 4.199 -10.331 -5.729 1.00 88.00 191 ARG A O 1
ATOM 1514 N N . PHE A 1 192 ? 5.262 -8.696 -4.588 1.00 88.06 192 PHE A N 1
ATOM 1515 C CA . PHE A 1 192 ? 4.115 -7.868 -4.232 1.00 88.06 192 PHE A CA 1
ATOM 1516 C C . PHE A 1 192 ? 4.296 -6.439 -4.752 1.00 88.06 192 PHE A C 1
ATOM 1518 O O . PHE A 1 192 ? 5.425 -5.960 -4.896 1.00 88.06 192 PHE A O 1
ATOM 1525 N N . GLN A 1 193 ? 3.183 -5.744 -4.980 1.00 84.19 193 GLN A N 1
ATOM 1526 C CA . GLN A 1 193 ? 3.165 -4.282 -5.059 1.00 84.19 193 GLN A CA 1
ATOM 1527 C C . GLN A 1 193 ? 2.854 -3.706 -3.679 1.00 84.19 193 GLN A C 1
ATOM 1529 O O . GLN A 1 193 ? 2.124 -4.320 -2.903 1.00 84.19 193 GLN A O 1
ATOM 1534 N N . SER A 1 194 ? 3.416 -2.540 -3.373 1.00 85.12 194 SER A N 1
ATOM 1535 C CA . SER A 1 194 ? 3.065 -1.807 -2.157 1.00 85.12 194 SER A CA 1
ATOM 1536 C C . SER A 1 194 ? 1.835 -0.942 -2.402 1.00 85.12 194 SER A C 1
ATOM 1538 O O . SER A 1 194 ? 1.846 -0.118 -3.317 1.00 85.12 194 SER A O 1
ATOM 1540 N N . LEU A 1 195 ? 0.807 -1.086 -1.568 1.00 84.00 195 LEU A N 1
ATOM 1541 C CA . LEU A 1 195 ? -0.280 -0.119 -1.448 1.00 84.00 195 LEU A CA 1
ATOM 1542 C C . LEU A 1 195 ? -0.114 0.626 -0.126 1.00 84.00 195 LEU A C 1
ATOM 1544 O O . LEU A 1 195 ? -0.074 -0.004 0.928 1.00 84.00 195 LEU A O 1
ATOM 1548 N N . LEU A 1 196 ? -0.021 1.954 -0.183 1.00 85.50 196 LEU A N 1
ATOM 1549 C CA . LEU A 1 196 ? -0.033 2.780 1.017 1.00 85.50 196 LEU A CA 1
ATOM 1550 C C . LEU A 1 196 ? -1.476 2.927 1.509 1.00 85.50 196 LEU A C 1
ATOM 1552 O O . LEU A 1 196 ? -2.331 3.401 0.765 1.00 85.50 196 LEU A O 1
ATOM 1556 N N . VAL A 1 197 ? -1.718 2.573 2.767 1.00 90.56 197 VAL A N 1
ATOM 1557 C CA . VAL A 1 197 ? -2.984 2.805 3.464 1.00 90.56 197 VAL A CA 1
ATOM 1558 C C . VAL A 1 197 ? -2.755 3.640 4.718 1.00 90.56 197 VAL A C 1
ATOM 1560 O O . VAL A 1 197 ? -1.734 3.522 5.397 1.00 90.56 197 VAL A O 1
ATOM 1563 N N . LEU A 1 198 ? -3.724 4.491 5.032 1.00 91.75 198 LEU A N 1
ATOM 1564 C CA . LEU A 1 198 ? -3.803 5.232 6.283 1.00 91.75 198 LEU A CA 1
ATOM 1565 C C . LEU A 1 198 ? -4.589 4.396 7.286 1.00 91.75 198 LEU A C 1
ATOM 1567 O O . LEU A 1 198 ? -5.702 3.966 6.993 1.00 91.75 198 LEU A O 1
ATOM 1571 N N . ALA A 1 199 ? -4.009 4.169 8.457 1.00 96.00 199 ALA A N 1
ATOM 1572 C CA . ALA A 1 199 ? -4.582 3.341 9.502 1.00 96.00 199 ALA A CA 1
ATOM 1573 C C . ALA A 1 199 ? -4.730 4.127 10.803 1.00 96.00 199 ALA A C 1
ATOM 1575 O O . ALA A 1 199 ? -3.786 4.759 11.278 1.00 96.00 199 ALA A O 1
ATOM 1576 N N . TRP A 1 200 ? -5.906 4.059 11.412 1.00 97.38 200 TRP A N 1
ATOM 1577 C CA . TRP A 1 200 ? -6.155 4.641 12.728 1.00 97.38 200 TRP A CA 1
ATOM 1578 C C . TRP A 1 200 ? -7.194 3.820 13.480 1.00 97.38 200 TRP A C 1
ATOM 1580 O O . TRP A 1 200 ? -7.829 2.918 12.933 1.00 97.38 200 TRP A O 1
ATOM 1590 N N . ARG A 1 201 ? -7.359 4.126 14.764 1.00 95.75 201 ARG A N 1
ATOM 1591 C CA . ARG A 1 201 ? -8.395 3.517 15.590 1.00 95.75 201 ARG A CA 1
ATOM 1592 C C . ARG A 1 201 ? -9.521 4.512 15.810 1.00 95.75 201 ARG A C 1
ATOM 1594 O O . ARG A 1 201 ? -9.272 5.634 16.246 1.00 95.75 201 ARG A O 1
ATOM 1601 N N . GLN A 1 202 ? -10.756 4.083 15.584 1.00 94.50 202 GLN A N 1
ATOM 1602 C CA . GLN A 1 202 ? -11.944 4.851 15.933 1.00 94.50 202 GLN A CA 1
ATOM 1603 C C . GLN A 1 202 ? -12.828 4.013 16.855 1.00 94.50 202 GLN A C 1
ATOM 1605 O O . GLN A 1 202 ? -13.518 3.096 16.427 1.00 94.50 202 GLN A O 1
ATOM 1610 N N . GLY A 1 203 ? -12.779 4.300 18.158 1.00 92.75 203 GLY A N 1
ATOM 1611 C CA . GLY A 1 203 ? -13.490 3.495 19.152 1.00 92.75 203 GLY A CA 1
ATOM 1612 C C . GLY A 1 203 ? -13.021 2.035 19.150 1.00 92.75 203 GLY A C 1
ATOM 1613 O O . GLY A 1 203 ? -11.868 1.750 19.498 1.00 92.75 203 GLY A O 1
ATOM 1614 N N . ASN A 1 204 ? -13.922 1.116 18.785 1.00 93.50 204 ASN A N 1
ATOM 1615 C CA . ASN A 1 204 ? -13.638 -0.320 18.717 1.00 93.50 204 ASN A CA 1
ATOM 1616 C C . ASN A 1 204 ? -13.273 -0.824 17.313 1.00 93.50 204 ASN A C 1
ATOM 1618 O O . ASN A 1 204 ? -13.074 -2.029 17.147 1.00 93.50 204 ASN A O 1
ATOM 1622 N N . ASP A 1 205 ? -13.142 0.084 16.347 1.00 95.00 205 ASP A N 1
ATOM 1623 C CA . ASP A 1 205 ? -12.866 -0.246 14.955 1.00 95.00 205 ASP A CA 1
ATOM 1624 C C . ASP A 1 205 ? -11.439 0.156 14.570 1.00 95.00 205 ASP A C 1
ATOM 1626 O O . ASP A 1 205 ? -10.926 1.215 14.954 1.00 95.00 205 ASP A O 1
ATOM 1630 N N . LEU A 1 206 ? -10.797 -0.710 13.792 1.00 95.44 206 LEU A N 1
ATOM 1631 C CA . LEU A 1 206 ? -9.634 -0.390 12.983 1.00 95.44 206 LEU A CA 1
ATOM 1632 C C . LEU A 1 206 ? -10.125 0.206 11.668 1.00 95.44 206 LEU A C 1
ATOM 1634 O O . LEU A 1 206 ? -10.776 -0.479 10.882 1.00 95.44 206 LEU A O 1
ATOM 1638 N N . CYS A 1 207 ? -9.778 1.458 11.416 1.00 95.19 207 CYS A N 1
ATOM 1639 C CA . CYS A 1 207 ? -10.072 2.121 10.159 1.00 95.19 207 CYS A CA 1
ATOM 1640 C C . CYS A 1 207 ? -8.860 2.017 9.234 1.00 95.19 207 CYS A C 1
ATOM 1642 O O . CYS A 1 207 ? -7.745 2.338 9.652 1.00 95.19 207 CYS A O 1
ATOM 1644 N N . LEU A 1 208 ? -9.073 1.574 7.995 1.00 93.62 208 LEU A N 1
ATOM 1645 C CA . LEU A 1 208 ? -8.060 1.507 6.942 1.00 93.62 208 LEU A CA 1
ATOM 1646 C C . LEU A 1 208 ? -8.556 2.273 5.717 1.00 93.62 208 LEU A C 1
ATOM 1648 O O . LEU A 1 208 ? -9.639 1.987 5.208 1.00 93.62 208 LEU A O 1
ATOM 1652 N N . SER A 1 209 ? -7.758 3.208 5.210 1.00 90.38 209 SER A N 1
ATOM 1653 C CA . SER A 1 209 ? -8.112 3.996 4.031 1.00 90.38 209 SER A CA 1
ATOM 1654 C C . SER A 1 209 ? -7.022 3.988 2.971 1.00 90.38 209 SER A C 1
ATOM 1656 O O . SER A 1 209 ? -5.862 4.253 3.265 1.00 90.38 209 SER A O 1
ATOM 1658 N N . ASP A 1 210 ? -7.411 3.742 1.723 1.00 83.19 210 ASP A N 1
ATOM 1659 C CA . ASP A 1 210 ? -6.555 3.886 0.538 1.00 83.19 210 ASP A CA 1
ATOM 1660 C C . ASP A 1 210 ? -6.643 5.289 -0.099 1.00 83.19 210 ASP A C 1
ATOM 1662 O O . ASP A 1 210 ? -6.082 5.533 -1.165 1.00 83.19 210 ASP A O 1
ATOM 1666 N N . GLY A 1 211 ? -7.347 6.226 0.550 1.00 79.81 211 GLY A N 1
ATOM 1667 C CA . GLY A 1 211 ? -7.597 7.576 0.043 1.00 79.81 211 GLY A CA 1
ATOM 1668 C C . GLY A 1 211 ? -8.864 7.723 -0.804 1.00 79.81 211 GLY A C 1
ATOM 1669 O O . GLY A 1 211 ? -9.245 8.852 -1.101 1.00 79.81 211 GLY A O 1
ATOM 1670 N N . THR A 1 212 ? -9.543 6.628 -1.149 1.00 79.69 212 THR A N 1
ATOM 1671 C CA . THR A 1 212 ? -10.841 6.643 -1.855 1.00 79.69 212 THR A CA 1
ATOM 1672 C C . THR A 1 212 ? -11.961 6.020 -1.028 1.00 79.69 212 THR A C 1
ATOM 1674 O O . THR A 1 212 ? -13.121 6.420 -1.114 1.00 79.69 212 THR A O 1
ATOM 1677 N N . CYS A 1 213 ? -11.600 5.072 -0.171 1.00 85.62 213 CYS A N 1
ATOM 1678 C CA . CYS A 1 213 ? -12.488 4.377 0.738 1.00 85.62 213 CYS A CA 1
ATOM 1679 C C . CYS A 1 213 ? -11.927 4.459 2.159 1.00 85.62 213 CYS A C 1
ATOM 1681 O O . CYS A 1 213 ? -10.712 4.469 2.356 1.00 85.62 213 CYS A O 1
ATOM 1683 N N . ASN A 1 214 ? -12.803 4.484 3.155 1.00 90.12 214 ASN A N 1
ATOM 1684 C CA . ASN A 1 214 ? -12.504 4.235 4.557 1.00 90.12 214 ASN A CA 1
ATOM 1685 C C . ASN A 1 214 ? -13.241 2.965 4.985 1.00 90.12 214 ASN A C 1
ATOM 1687 O O . ASN A 1 214 ? -14.468 2.942 5.069 1.00 90.12 214 ASN A O 1
ATOM 1691 N N . LEU A 1 215 ? -12.475 1.909 5.230 1.00 90.94 215 LEU A N 1
ATOM 1692 C CA . LEU A 1 215 ? -12.967 0.619 5.676 1.00 90.94 215 LEU A CA 1
ATOM 1693 C C . LEU A 1 215 ? -12.886 0.527 7.199 1.00 90.94 215 LEU A C 1
ATOM 1695 O O . LEU A 1 215 ? -11.799 0.653 7.762 1.00 90.94 215 LEU A O 1
ATOM 1699 N N . ARG A 1 216 ? -14.011 0.247 7.856 1.00 92.31 216 ARG A N 1
ATOM 1700 C CA . ARG A 1 216 ? -14.108 0.123 9.316 1.00 92.31 216 ARG A CA 1
ATOM 1701 C C . ARG A 1 216 ? -14.209 -1.341 9.708 1.00 92.31 216 ARG A C 1
ATOM 1703 O O . ARG A 1 216 ? -15.196 -2.006 9.415 1.00 92.31 216 ARG A O 1
ATOM 1710 N N . ILE A 1 217 ? -13.178 -1.852 10.366 1.00 92.69 217 ILE A N 1
ATOM 1711 C CA . ILE A 1 217 ? -13.063 -3.259 10.742 1.00 92.69 217 ILE A CA 1
ATOM 1712 C C . ILE A 1 217 ? -13.202 -3.359 12.260 1.00 92.69 217 ILE A C 1
ATOM 1714 O O . ILE A 1 217 ? -12.298 -2.909 12.970 1.00 92.69 217 ILE A O 1
ATOM 1718 N N . PRO A 1 218 ? -14.269 -3.981 12.786 1.00 93.44 218 PRO A N 1
ATOM 1719 C CA . PRO A 1 218 ? -14.385 -4.220 14.217 1.00 93.44 218 PRO A CA 1
ATOM 1720 C C . PRO A 1 218 ? -13.167 -4.985 14.731 1.00 93.44 218 PRO A C 1
ATOM 1722 O O . PRO A 1 218 ? -12.763 -5.989 14.147 1.00 93.44 218 PRO A O 1
ATOM 1725 N N . THR 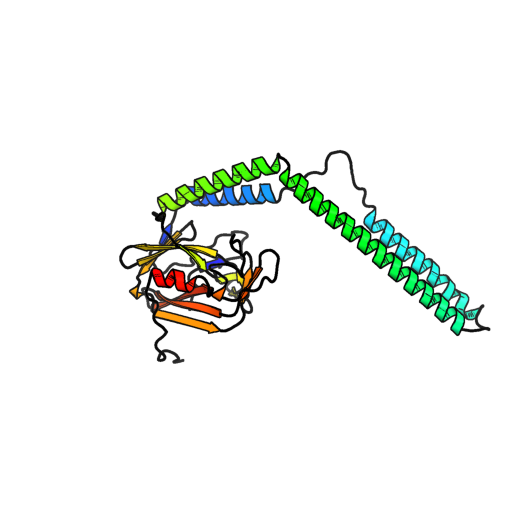A 1 219 ? -12.566 -4.550 15.835 1.00 93.31 219 THR A N 1
ATOM 1726 C CA . THR A 1 219 ? -11.377 -5.228 16.393 1.00 93.31 219 THR A CA 1
ATOM 1727 C C . THR A 1 219 ? -11.637 -6.697 16.737 1.00 93.31 219 THR A C 1
ATOM 1729 O O . THR A 1 219 ? -10.751 -7.532 16.593 1.00 93.31 219 THR A O 1
ATOM 1732 N N . GLU A 1 220 ? -12.871 -7.039 17.103 1.00 91.94 220 GLU A N 1
ATOM 1733 C CA . GLU A 1 220 ? -13.342 -8.413 17.327 1.00 91.94 220 GLU A CA 1
ATOM 1734 C C . GLU A 1 220 ? -13.370 -9.291 16.062 1.00 91.94 220 GLU A C 1
ATOM 1736 O O . GLU A 1 220 ? -13.408 -10.522 16.161 1.00 91.94 220 GLU A O 1
ATOM 1741 N N . ALA A 1 221 ? -13.331 -8.682 14.873 1.00 92.19 221 ALA A N 1
ATOM 1742 C CA . ALA A 1 221 ? -13.180 -9.390 13.609 1.00 92.19 221 ALA A CA 1
ATOM 1743 C C . ALA A 1 221 ? -11.746 -9.903 13.413 1.00 92.19 221 ALA A C 1
ATOM 1745 O O . ALA A 1 221 ? -11.543 -10.836 12.638 1.00 92.19 221 ALA A O 1
ATOM 1746 N N . ILE A 1 222 ? -10.751 -9.345 14.111 1.00 93.25 222 ILE A N 1
ATOM 1747 C CA . ILE A 1 222 ? -9.352 -9.768 14.005 1.00 93.25 222 ILE A CA 1
ATOM 1748 C C . ILE A 1 222 ? -9.192 -11.125 14.697 1.00 93.25 222 ILE A C 1
ATOM 1750 O O . ILE A 1 222 ? -9.295 -11.244 15.916 1.00 93.25 222 ILE A O 1
ATOM 1754 N N . ARG A 1 223 ? -8.944 -12.172 13.906 1.00 92.06 223 ARG A N 1
ATOM 1755 C CA . ARG A 1 223 ? -8.826 -13.560 14.390 1.00 92.06 223 ARG A CA 1
ATOM 1756 C C . ARG A 1 223 ? -7.401 -13.955 14.744 1.00 92.06 223 ARG A C 1
ATOM 1758 O O . ARG A 1 223 ? -7.203 -14.882 15.519 1.00 92.06 223 ARG A O 1
ATOM 1765 N N . GLY A 1 224 ? -6.423 -13.258 14.179 1.00 92.69 224 GLY A N 1
ATOM 1766 C CA . GLY A 1 224 ? -5.010 -13.448 14.468 1.00 92.69 224 GLY A CA 1
ATOM 1767 C C . GLY A 1 224 ? -4.135 -13.188 13.256 1.00 92.69 224 GLY A C 1
ATOM 1768 O O . GLY A 1 224 ? -4.588 -12.603 12.273 1.00 92.69 224 GLY A O 1
ATOM 1769 N N . ARG A 1 225 ? -2.876 -13.621 13.317 1.00 92.75 225 ARG A N 1
ATOM 1770 C CA . ARG A 1 225 ? -1.910 -13.478 12.216 1.00 92.75 225 ARG A CA 1
ATOM 1771 C C . ARG A 1 225 ? -1.206 -14.783 11.891 1.00 92.75 225 ARG A C 1
ATOM 1773 O O . ARG A 1 225 ? -0.879 -15.536 12.789 1.00 92.75 225 ARG A O 1
ATOM 1780 N N . VAL A 1 226 ? -0.865 -15.010 10.632 1.00 91.81 226 VAL A N 1
ATOM 1781 C CA . VAL A 1 226 ? 0.046 -16.080 10.212 1.00 91.81 226 VAL A CA 1
ATOM 1782 C C . VAL A 1 226 ? 1.371 -15.463 9.781 1.00 91.81 226 VAL A C 1
ATOM 1784 O O . VAL A 1 226 ? 1.404 -14.555 8.947 1.00 91.81 226 VAL A O 1
ATOM 1787 N N . THR A 1 227 ? 2.474 -15.973 10.327 1.00 92.19 227 THR A N 1
ATOM 1788 C CA . THR A 1 227 ? 3.830 -15.573 9.935 1.00 92.19 227 THR A CA 1
ATOM 1789 C C . THR A 1 227 ? 4.267 -16.339 8.693 1.00 92.19 227 THR A C 1
ATOM 1791 O O . THR A 1 227 ? 4.371 -17.563 8.706 1.00 92.19 227 THR A O 1
ATOM 1794 N N . CYS A 1 228 ? 4.589 -15.622 7.620 1.00 90.62 228 CYS A N 1
ATOM 1795 C CA . CYS A 1 228 ? 5.134 -16.193 6.394 1.00 90.62 228 CYS A CA 1
ATOM 1796 C C . CYS A 1 228 ? 6.657 -15.984 6.337 1.00 90.62 228 CYS A C 1
ATOM 1798 O O . CYS A 1 228 ? 7.126 -14.972 5.812 1.00 90.62 228 CYS A O 1
ATOM 1800 N N . ASP A 1 229 ? 7.445 -16.947 6.838 1.00 91.12 229 ASP A N 1
ATOM 1801 C CA . ASP A 1 229 ? 8.921 -16.932 6.734 1.00 91.12 229 ASP A CA 1
ATOM 1802 C C . ASP A 1 229 ? 9.400 -17.417 5.356 1.00 91.12 229 ASP A C 1
ATOM 1804 O O . ASP A 1 229 ? 9.972 -18.496 5.192 1.00 91.12 229 ASP A O 1
ATOM 1808 N N . ARG A 1 230 ? 9.137 -16.616 4.322 1.00 90.00 230 ARG A N 1
ATOM 1809 C CA . ARG A 1 230 ? 9.624 -16.863 2.961 1.00 90.00 230 ARG A CA 1
ATOM 1810 C C . ARG A 1 230 ? 9.996 -15.557 2.264 1.00 90.00 230 ARG A C 1
ATOM 1812 O O . ARG A 1 230 ? 9.277 -14.568 2.412 1.00 90.00 230 ARG A O 1
ATOM 1819 N N . PRO A 1 231 ? 11.073 -15.545 1.451 1.00 90.75 231 PRO A N 1
ATOM 1820 C CA . PRO A 1 231 ? 11.517 -14.336 0.776 1.00 90.7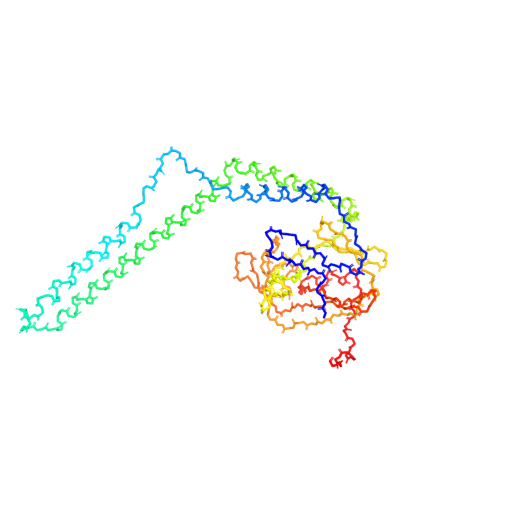5 231 PRO A CA 1
ATOM 1821 C C . PRO A 1 231 ? 10.392 -13.654 0.008 1.00 90.75 231 PRO A C 1
ATOM 1823 O O . PRO A 1 231 ? 9.649 -14.315 -0.718 1.00 90.75 231 PRO A O 1
ATOM 1826 N N . PHE A 1 232 ? 10.331 -12.333 0.130 1.00 92.56 232 PHE A N 1
ATOM 1827 C CA . PHE A 1 232 ? 9.414 -11.511 -0.642 1.00 92.56 232 PHE A CA 1
ATOM 1828 C C . PHE A 1 232 ? 10.149 -10.361 -1.322 1.00 92.56 232 PHE A C 1
ATOM 1830 O O . PHE A 1 232 ? 11.215 -9.944 -0.865 1.00 92.56 232 PHE A O 1
ATOM 1837 N N . VAL A 1 233 ? 9.585 -9.862 -2.416 1.00 92.50 233 VAL A N 1
ATOM 1838 C CA . VAL A 1 233 ? 10.027 -8.665 -3.130 1.00 92.50 233 VAL A CA 1
ATOM 1839 C C . VAL A 1 233 ? 8.872 -7.680 -3.156 1.00 92.50 233 VAL A C 1
ATOM 1841 O O . VAL A 1 233 ? 7.766 -8.071 -3.506 1.00 92.50 233 VAL A O 1
ATOM 1844 N N . VAL A 1 234 ? 9.133 -6.424 -2.806 1.00 90.25 234 VAL A N 1
ATOM 1845 C CA . VAL A 1 234 ? 8.159 -5.333 -2.944 1.00 90.25 234 VAL A CA 1
ATOM 1846 C C . VAL A 1 234 ? 8.638 -4.434 -4.062 1.00 90.25 234 VAL A C 1
ATOM 1848 O O . VAL A 1 234 ? 9.745 -3.896 -3.977 1.00 90.25 234 VAL A O 1
ATOM 1851 N N . ASP A 1 235 ? 7.827 -4.313 -5.107 1.00 85.06 235 ASP A N 1
ATOM 1852 C CA . ASP A 1 235 ? 7.982 -3.294 -6.138 1.00 85.06 235 ASP A CA 1
ATOM 1853 C C . ASP A 1 235 ? 7.297 -1.993 -5.696 1.00 85.06 235 ASP A C 1
ATOM 1855 O O . ASP A 1 235 ? 6.384 -2.005 -4.871 1.00 85.06 235 ASP A O 1
ATOM 1859 N N . MET A 1 236 ? 7.726 -0.869 -6.272 1.00 77.44 236 MET A N 1
ATOM 1860 C CA . MET A 1 236 ? 7.227 0.469 -5.936 1.00 77.44 236 MET A CA 1
ATOM 1861 C C . MET A 1 236 ? 7.443 0.839 -4.458 1.00 77.44 236 MET A C 1
ATOM 1863 O O . MET A 1 236 ? 6.606 1.492 -3.841 1.00 77.44 236 MET A O 1
ATOM 1867 N N . TRP A 1 237 ? 8.592 0.470 -3.878 1.00 83.38 237 TRP A N 1
ATOM 1868 C CA . TRP A 1 237 ? 8.980 0.996 -2.568 1.00 83.38 237 TRP A CA 1
ATOM 1869 C C . TRP A 1 237 ? 9.412 2.466 -2.715 1.00 83.38 237 TRP A C 1
ATOM 1871 O O . TRP A 1 237 ? 10.553 2.764 -3.073 1.00 83.38 237 TRP A O 1
ATOM 1881 N N . LEU A 1 238 ? 8.484 3.375 -2.399 1.00 77.69 238 LEU A N 1
ATOM 1882 C CA . LEU A 1 238 ? 8.615 4.836 -2.490 1.00 77.69 238 LEU A CA 1
ATOM 1883 C C . LEU A 1 238 ? 8.832 5.537 -1.130 1.00 77.69 238 LEU A C 1
ATOM 1885 O O . LEU A 1 238 ? 8.351 6.649 -0.934 1.00 77.69 238 LEU A O 1
ATOM 1889 N N . LYS A 1 239 ? 9.515 4.915 -0.157 1.00 82.50 239 LYS A N 1
ATOM 1890 C CA . LYS A 1 239 ? 9.777 5.581 1.137 1.00 82.50 239 LYS A CA 1
ATOM 1891 C C . LYS A 1 239 ? 11.045 6.423 1.036 1.00 82.50 239 LYS A C 1
ATOM 1893 O O . LYS A 1 239 ? 12.001 6.038 0.364 1.00 82.50 239 LYS A O 1
ATOM 1898 N N . GLU A 1 240 ? 11.052 7.543 1.747 1.00 81.94 240 GLU A N 1
ATOM 1899 C CA . GLU A 1 240 ? 12.202 8.451 1.805 1.00 81.94 240 GLU A CA 1
ATOM 1900 C C . GLU A 1 240 ? 13.404 7.810 2.509 1.00 81.94 240 GLU A C 1
ATOM 1902 O O . GLU A 1 240 ? 14.553 7.947 2.082 1.00 81.94 240 GLU A O 1
ATOM 1907 N N . GLU A 1 241 ? 13.131 7.073 3.586 1.00 85.75 241 GLU A N 1
ATOM 1908 C CA . GLU A 1 241 ? 14.148 6.403 4.380 1.00 85.75 241 GLU A CA 1
ATOM 1909 C C . GLU A 1 241 ? 14.669 5.139 3.685 1.00 85.75 241 GLU A C 1
ATOM 1911 O O . GLU A 1 241 ? 13.921 4.326 3.133 1.00 85.75 241 GLU A O 1
ATOM 1916 N N . ARG A 1 242 ? 15.992 4.954 3.728 1.00 86.94 242 ARG A N 1
ATOM 1917 C CA . ARG A 1 242 ? 16.652 3.835 3.056 1.00 86.94 242 ARG A CA 1
ATOM 1918 C C . ARG A 1 242 ? 16.385 2.504 3.774 1.00 86.94 242 ARG A C 1
ATOM 1920 O O . ARG A 1 242 ? 16.333 2.469 5.000 1.00 86.94 242 ARG A O 1
ATOM 1927 N N . PRO A 1 243 ? 16.384 1.365 3.050 1.00 87.56 243 PRO A N 1
ATOM 1928 C CA . PRO A 1 243 ? 16.072 0.052 3.628 1.00 87.56 243 PRO A CA 1
ATOM 1929 C C . PRO A 1 243 ? 16.949 -0.402 4.808 1.00 87.56 243 PRO A C 1
ATOM 1931 O O . PRO A 1 243 ? 16.529 -1.243 5.596 1.00 87.56 243 PRO A O 1
ATOM 1934 N N . GLY A 1 244 ? 18.181 0.107 4.907 1.00 88.38 244 GLY A N 1
ATOM 1935 C CA . GLY A 1 244 ? 19.134 -0.233 5.970 1.00 88.38 244 GLY A CA 1
ATOM 1936 C C . GLY A 1 244 ? 19.231 0.803 7.094 1.00 88.38 244 GLY A C 1
ATOM 1937 O O . GLY A 1 244 ? 20.113 0.683 7.944 1.00 88.38 244 GLY A O 1
ATOM 1938 N N . GLU A 1 245 ? 18.382 1.828 7.080 1.00 89.44 245 GLU A N 1
ATOM 1939 C CA . GLU A 1 245 ? 18.435 2.968 7.997 1.00 89.44 245 GLU A CA 1
ATOM 1940 C C . GLU A 1 245 ? 17.182 3.016 8.897 1.00 89.44 245 GLU A C 1
ATOM 1942 O O . GLU A 1 245 ? 16.223 2.270 8.677 1.00 89.44 245 GLU A O 1
ATOM 1947 N N . GLY A 1 246 ? 17.302 3.787 9.989 1.00 90.94 246 GLY A N 1
ATOM 1948 C CA . GLY A 1 246 ? 16.333 3.981 11.084 1.00 90.94 246 GLY A CA 1
ATOM 1949 C C . GLY A 1 246 ? 15.255 2.906 11.240 1.00 90.94 246 GLY A C 1
ATOM 1950 O O . GLY A 1 246 ? 15.573 1.836 11.769 1.00 90.94 246 GLY A O 1
ATOM 1951 N N . ARG A 1 247 ? 13.994 3.172 10.856 1.00 90.38 247 ARG A N 1
ATOM 1952 C CA . ARG A 1 247 ? 12.867 2.263 11.163 1.00 90.38 247 ARG A CA 1
ATOM 1953 C C . ARG A 1 247 ? 12.960 0.934 10.423 1.00 90.38 247 ARG A C 1
ATOM 1955 O O . ARG A 1 247 ? 12.427 -0.058 10.906 1.00 90.38 247 ARG A O 1
ATOM 1962 N N . PHE A 1 248 ? 13.652 0.892 9.286 1.00 93.06 248 PHE A N 1
ATOM 1963 C CA . PHE A 1 248 ? 13.758 -0.296 8.438 1.00 93.06 248 PHE A CA 1
ATOM 1964 C C . PHE A 1 248 ? 14.948 -1.201 8.780 1.00 93.06 248 PHE A C 1
ATOM 1966 O O . PHE A 1 248 ? 14.929 -2.397 8.474 1.00 93.06 248 PHE A O 1
ATOM 1973 N N . LYS A 1 249 ? 15.961 -0.660 9.467 1.00 92.88 249 LYS A N 1
ATOM 1974 C CA . LYS A 1 249 ? 17.195 -1.363 9.852 1.00 92.88 249 LYS A CA 1
ATOM 1975 C C . LYS A 1 249 ? 16.979 -2.745 10.504 1.00 92.88 249 LYS A C 1
ATOM 1977 O O . LYS A 1 249 ? 17.709 -3.664 10.122 1.00 92.88 249 LYS A O 1
ATOM 1982 N N . PRO A 1 250 ? 16.017 -2.947 11.433 1.00 94.69 250 PRO A N 1
ATOM 1983 C CA . PRO A 1 250 ? 15.811 -4.249 12.080 1.00 94.69 250 PRO A CA 1
ATOM 1984 C C . PRO A 1 250 ? 15.335 -5.357 11.131 1.00 94.69 250 PRO A C 1
ATOM 1986 O O . PRO A 1 250 ? 15.509 -6.534 11.425 1.00 94.69 250 PRO A O 1
ATOM 1989 N N . TYR A 1 251 ? 14.748 -5.000 9.986 1.00 93.81 251 TYR A N 1
ATOM 1990 C CA . TYR A 1 251 ? 14.129 -5.955 9.062 1.00 93.81 251 TYR A CA 1
ATOM 1991 C C . TYR A 1 251 ? 15.082 -6.442 7.963 1.00 93.81 251 TYR A C 1
ATOM 1993 O O . TYR A 1 251 ? 14.698 -7.256 7.122 1.00 93.81 251 TYR A O 1
ATOM 2001 N N . HIS A 1 252 ? 16.332 -5.958 7.966 1.00 93.44 252 HIS A N 1
ATOM 2002 C CA . HIS A 1 252 ? 17.410 -6.401 7.073 1.00 93.44 252 HIS A CA 1
ATOM 2003 C C . HIS A 1 252 ? 17.024 -6.425 5.583 1.00 93.44 252 HIS A C 1
ATOM 2005 O O . HIS A 1 252 ? 17.400 -7.331 4.830 1.00 93.44 252 HIS A O 1
ATOM 2011 N N . LEU A 1 253 ? 16.267 -5.413 5.158 1.00 94.12 253 LEU A N 1
ATOM 2012 C CA . LEU A 1 253 ? 15.747 -5.302 3.802 1.00 94.12 253 LEU A CA 1
ATOM 2013 C C . LEU A 1 253 ? 16.888 -5.010 2.817 1.00 94.12 253 LEU A C 1
ATOM 2015 O O . LEU A 1 253 ? 17.794 -4.220 3.086 1.00 94.12 253 LEU A O 1
ATOM 2019 N N . LYS A 1 254 ? 16.858 -5.664 1.653 1.00 92.38 254 LYS A N 1
ATOM 2020 C CA . LYS A 1 254 ? 17.905 -5.560 0.627 1.00 92.38 254 LYS A CA 1
ATOM 2021 C C . LYS A 1 254 ? 17.365 -4.884 -0.619 1.00 92.38 254 LYS A C 1
ATOM 2023 O O . LYS A 1 254 ? 16.408 -5.370 -1.211 1.00 92.38 254 LYS A O 1
ATOM 2028 N N . LYS A 1 255 ? 18.016 -3.817 -1.080 1.00 90.00 255 LYS A N 1
ATOM 2029 C CA . LYS A 1 255 ? 17.695 -3.204 -2.375 1.00 90.00 255 LYS A CA 1
ATOM 2030 C C . LYS A 1 255 ? 17.952 -4.201 -3.511 1.00 90.00 255 LYS A C 1
ATOM 2032 O O . LYS A 1 255 ? 19.035 -4.776 -3.582 1.00 90.00 255 LYS A O 1
ATOM 2037 N N . THR A 1 256 ? 16.966 -4.407 -4.385 1.00 86.44 256 THR A N 1
ATOM 2038 C CA . THR A 1 256 ? 17.050 -5.361 -5.512 1.00 86.44 256 THR A CA 1
ATOM 2039 C C . THR A 1 256 ? 16.711 -4.740 -6.873 1.00 86.44 256 THR A C 1
ATOM 2041 O O . THR A 1 256 ? 16.805 -5.420 -7.891 1.00 86.44 256 THR A O 1
ATOM 2044 N N . GLY A 1 257 ? 16.344 -3.458 -6.905 1.00 75.56 257 GLY A N 1
ATOM 2045 C CA . GLY A 1 257 ? 16.035 -2.694 -8.114 1.00 75.56 257 GLY A CA 1
ATOM 2046 C C . GLY A 1 257 ? 15.971 -1.194 -7.822 1.00 75.56 257 GLY A C 1
ATOM 2047 O O . GLY A 1 257 ? 16.305 -0.766 -6.715 1.00 75.56 257 GLY A O 1
ATOM 2048 N N . LEU A 1 258 ? 15.560 -0.387 -8.808 1.00 73.25 258 LEU A N 1
ATOM 2049 C CA . LEU A 1 258 ? 15.460 1.072 -8.651 1.00 73.25 258 LEU A CA 1
ATOM 2050 C C . LEU A 1 258 ? 14.466 1.452 -7.540 1.00 73.25 258 LEU A C 1
ATOM 2052 O O . LEU A 1 258 ? 14.842 2.199 -6.640 1.00 73.25 258 LEU A O 1
ATOM 2056 N N . LEU A 1 259 ? 13.268 0.861 -7.579 1.00 81.38 259 LEU A N 1
ATOM 2057 C CA . LEU A 1 259 ? 12.158 1.062 -6.636 1.00 81.38 259 LEU A CA 1
ATOM 2058 C C . LEU A 1 259 ? 11.710 -0.268 -6.017 1.00 81.38 259 LEU A C 1
ATOM 2060 O O . LEU A 1 259 ? 10.521 -0.515 -5.850 1.00 81.38 259 LEU A O 1
ATOM 2064 N N . ALA A 1 260 ? 12.656 -1.173 -5.766 1.00 87.81 260 ALA A N 1
ATOM 2065 C CA . ALA A 1 260 ? 12.329 -2.508 -5.286 1.00 87.81 260 ALA A CA 1
ATOM 2066 C C . ALA A 1 260 ? 13.288 -2.994 -4.209 1.00 87.81 260 ALA A C 1
ATOM 2068 O O . ALA A 1 260 ? 14.510 -2.783 -4.279 1.00 87.81 260 ALA A O 1
ATOM 2069 N N . VAL A 1 261 ? 12.733 -3.742 -3.262 1.00 92.62 261 VAL A N 1
ATOM 2070 C CA . VAL A 1 261 ? 13.502 -4.435 -2.226 1.00 92.62 261 VAL A CA 1
ATOM 2071 C C . VAL A 1 261 ? 13.129 -5.882 -2.120 1.00 92.62 261 VAL A C 1
ATOM 2073 O O . VAL A 1 261 ? 12.089 -6.316 -2.595 1.00 92.62 261 VAL A O 1
ATOM 2076 N N . LYS A 1 262 ? 13.948 -6.583 -1.355 1.00 94.19 262 LYS A N 1
ATOM 2077 C CA . LYS A 1 262 ? 13.710 -7.922 -0.890 1.00 94.19 262 LYS A CA 1
ATOM 2078 C C . LYS A 1 262 ? 13.743 -7.978 0.634 1.00 94.19 262 LYS A C 1
ATOM 2080 O O . LYS A 1 262 ? 14.675 -7.457 1.247 1.00 94.19 262 LYS A O 1
ATOM 2085 N N . GLY A 1 263 ? 12.778 -8.675 1.217 1.00 93.56 263 GLY A N 1
ATOM 2086 C CA . GLY A 1 263 ? 12.755 -9.057 2.625 1.00 93.56 263 GLY A CA 1
ATOM 2087 C C . GLY A 1 263 ? 12.561 -10.561 2.793 1.00 93.56 263 GLY A C 1
ATOM 2088 O O . GLY A 1 263 ? 12.586 -11.319 1.817 1.00 93.56 263 GLY A O 1
ATOM 2089 N N . ARG A 1 264 ? 12.412 -11.003 4.045 1.00 92.62 264 ARG A N 1
ATOM 2090 C CA . ARG A 1 264 ? 12.273 -12.427 4.383 1.00 92.62 264 ARG A CA 1
ATOM 2091 C C . ARG A 1 264 ? 10.939 -12.808 5.016 1.00 92.62 264 ARG A C 1
ATOM 2093 O O . ARG A 1 264 ? 10.487 -13.920 4.787 1.00 92.62 264 ARG A O 1
ATOM 2100 N N . THR A 1 265 ? 10.323 -11.912 5.770 1.00 92.69 265 THR A N 1
ATOM 2101 C CA . THR A 1 265 ? 9.107 -12.230 6.516 1.00 92.69 265 THR A CA 1
ATOM 2102 C C . THR A 1 265 ? 8.018 -11.226 6.193 1.00 92.69 265 THR A C 1
ATOM 2104 O O . THR A 1 265 ? 8.261 -10.020 6.141 1.00 92.69 265 THR A O 1
ATOM 2107 N N . TRP A 1 266 ? 6.816 -11.731 5.986 1.00 93.50 266 TRP A N 1
ATOM 2108 C CA . TRP A 1 266 ? 5.591 -10.950 5.891 1.00 93.50 266 TRP A CA 1
ATOM 2109 C C . TRP A 1 266 ? 4.488 -11.691 6.638 1.00 93.50 266 TRP A C 1
ATOM 2111 O O . TRP A 1 266 ? 4.687 -12.828 7.075 1.00 93.50 266 TRP A O 1
ATOM 2121 N N . TYR A 1 267 ? 3.351 -11.040 6.827 1.00 93.06 267 TYR A N 1
ATOM 2122 C CA . TYR A 1 267 ? 2.291 -11.550 7.680 1.00 93.06 267 TYR A CA 1
ATOM 2123 C C . TYR A 1 267 ? 0.948 -11.501 6.965 1.00 93.06 267 TYR A C 1
ATOM 2125 O O . TYR A 1 267 ? 0.696 -10.610 6.156 1.00 93.06 267 TYR A O 1
ATOM 2133 N N . CYS A 1 268 ? 0.100 -12.472 7.276 1.00 92.69 268 CYS A N 1
ATOM 2134 C CA . CYS A 1 268 ? -1.299 -12.505 6.878 1.00 92.69 268 CYS A CA 1
ATOM 2135 C C . CYS A 1 268 ? -2.139 -12.293 8.138 1.00 92.69 268 CYS A C 1
ATOM 2137 O O . CYS A 1 268 ? -2.148 -13.153 9.016 1.00 92.69 268 CYS A O 1
ATOM 2139 N N . VAL A 1 269 ? -2.793 -11.140 8.268 1.00 93.38 269 VAL A N 1
ATOM 2140 C CA . VAL A 1 269 ? -3.745 -10.871 9.352 1.00 93.38 269 VAL A CA 1
ATOM 2141 C C . VAL A 1 269 ? -5.112 -11.390 8.921 1.00 93.38 269 VAL A C 1
ATOM 2143 O O . VAL A 1 269 ? -5.641 -10.980 7.891 1.00 93.38 269 VAL A O 1
ATOM 2146 N N . MET A 1 270 ? -5.673 -12.305 9.703 1.00 92.62 270 MET A N 1
ATOM 2147 C CA . MET A 1 270 ? -6.941 -12.969 9.421 1.00 92.62 270 MET A CA 1
ATOM 2148 C C . MET A 1 270 ? -8.103 -12.174 10.014 1.00 92.62 270 MET A C 1
ATOM 2150 O O . MET A 1 270 ? -8.103 -11.844 11.202 1.00 92.62 270 MET A O 1
ATOM 2154 N N . LEU A 1 271 ? -9.113 -11.913 9.191 1.00 91.06 271 LEU A N 1
ATOM 2155 C CA . LEU A 1 271 ? -10.292 -11.122 9.523 1.00 91.06 271 LEU A CA 1
ATOM 2156 C C . LEU A 1 271 ? -11.556 -11.956 9.288 1.00 91.06 271 LEU A C 1
ATOM 2158 O O . LEU A 1 271 ? -11.762 -12.493 8.202 1.00 91.06 271 LEU A O 1
ATOM 2162 N N . GLY A 1 272 ? -12.414 -12.072 10.297 1.00 89.06 272 GLY A N 1
ATOM 2163 C CA . GLY A 1 272 ? -13.712 -12.733 10.191 1.00 89.06 272 GLY A CA 1
ATOM 2164 C C . GLY A 1 272 ? -14.811 -11.733 9.855 1.00 89.06 272 GLY A C 1
ATOM 2165 O O . GLY A 1 272 ? -15.071 -10.825 10.639 1.00 89.06 272 GLY A O 1
ATOM 2166 N N . ALA A 1 273 ? -15.473 -11.919 8.720 1.00 83.75 273 ALA A N 1
ATOM 2167 C CA . ALA A 1 273 ? -16.574 -11.076 8.282 1.00 83.75 273 ALA A CA 1
ATOM 2168 C C . ALA A 1 273 ? -17.911 -11.431 8.962 1.00 83.75 273 ALA A C 1
ATOM 2170 O O . ALA A 1 273 ? -18.165 -12.610 9.257 1.00 83.75 273 ALA A O 1
ATOM 2171 N N . PRO A 1 274 ? -18.824 -10.453 9.119 1.00 71.38 274 PRO A N 1
ATOM 2172 C CA . PRO A 1 274 ? -20.242 -10.731 9.321 1.00 71.38 274 PRO A CA 1
ATOM 2173 C C . PRO A 1 274 ? -20.754 -11.633 8.183 1.00 71.38 274 PRO A C 1
ATOM 2175 O O . PRO A 1 274 ? -20.659 -11.279 7.012 1.00 71.38 274 PRO A O 1
ATOM 2178 N N . GLY A 1 275 ? -21.246 -12.832 8.510 1.00 72.50 275 GLY A N 1
ATOM 2179 C CA . GLY A 1 275 ? -21.689 -13.829 7.519 1.00 72.50 275 GLY A CA 1
ATOM 2180 C C . GLY A 1 275 ? -20.788 -15.062 7.371 1.00 72.50 275 GLY A C 1
ATOM 2181 O O . GLY A 1 275 ? -21.150 -15.983 6.647 1.00 72.50 275 GLY A O 1
ATOM 2182 N N . GLY A 1 276 ? -19.664 -15.128 8.094 1.00 76.12 276 GLY A N 1
ATOM 2183 C CA . GLY A 1 276 ? -18.827 -16.335 8.193 1.00 76.12 276 GLY A CA 1
ATOM 2184 C C . GLY A 1 276 ? -17.692 -16.431 7.169 1.00 76.12 276 GLY A C 1
ATOM 2185 O O . GLY A 1 276 ? -16.866 -17.339 7.261 1.00 76.12 276 GLY A O 1
ATOM 2186 N N . ASP A 1 277 ? -17.598 -15.481 6.239 1.00 83.44 277 ASP A N 1
ATOM 2187 C CA . ASP A 1 277 ? -16.462 -15.384 5.325 1.00 83.44 277 ASP A CA 1
ATOM 2188 C C . ASP A 1 277 ? -15.171 -14.990 6.067 1.00 83.44 277 ASP A C 1
ATOM 2190 O O . ASP A 1 277 ? -15.182 -14.278 7.074 1.00 83.44 277 ASP A O 1
ATOM 2194 N N . SER A 1 278 ? -14.028 -15.449 5.553 1.00 85.00 278 SER A N 1
ATOM 2195 C CA . SER A 1 278 ? -12.700 -15.128 6.092 1.00 85.00 278 SER A CA 1
ATOM 2196 C C . SER A 1 278 ? -11.865 -14.354 5.081 1.00 85.00 278 SER A C 1
ATOM 2198 O O . SER A 1 278 ? -11.674 -14.798 3.939 1.00 85.00 278 SER A O 1
ATOM 2200 N N . TYR A 1 279 ? -11.344 -13.222 5.537 1.00 87.94 279 TYR A N 1
ATOM 2201 C CA . TYR A 1 279 ? -10.541 -12.285 4.773 1.00 87.94 279 TYR A CA 1
ATOM 2202 C C . TYR A 1 279 ? -9.109 -12.228 5.301 1.00 87.94 279 TYR A C 1
ATOM 2204 O O . TYR A 1 279 ? -8.852 -12.525 6.466 1.00 87.94 279 TYR A O 1
ATOM 2212 N N . GLU A 1 280 ? -8.176 -11.844 4.440 1.00 89.25 280 GLU A N 1
ATOM 2213 C CA . GLU A 1 280 ? -6.771 -11.667 4.783 1.00 89.25 280 GLU A CA 1
ATOM 2214 C C . GLU A 1 280 ? -6.271 -10.266 4.433 1.00 89.25 280 GLU A C 1
ATOM 2216 O O . GLU A 1 280 ? -6.552 -9.729 3.361 1.00 89.25 280 GLU A O 1
ATOM 2221 N N . LEU A 1 281 ? -5.508 -9.684 5.353 1.00 91.81 281 LEU A N 1
ATOM 2222 C CA . LEU A 1 281 ? -4.732 -8.472 5.148 1.00 91.81 281 LEU A CA 1
ATOM 2223 C C . LEU A 1 281 ? -3.251 -8.847 5.139 1.00 91.81 281 LEU A C 1
ATOM 2225 O O . LEU A 1 281 ? -2.686 -9.247 6.159 1.00 91.81 281 LEU A O 1
ATOM 2229 N N . LEU A 1 282 ? -2.626 -8.726 3.974 1.00 92.44 282 LEU A N 1
ATOM 2230 C CA . LEU A 1 282 ? -1.213 -9.028 3.799 1.00 92.44 282 LEU A CA 1
ATOM 2231 C C . LEU A 1 282 ? -0.382 -7.788 4.139 1.00 92.44 282 LEU A C 1
ATOM 2233 O O . LEU A 1 282 ? -0.605 -6.719 3.573 1.00 92.44 282 LEU A O 1
ATOM 2237 N N . ILE A 1 283 ? 0.580 -7.926 5.050 1.00 93.88 283 ILE A N 1
ATOM 2238 C CA . ILE A 1 283 ? 1.371 -6.802 5.565 1.00 93.88 283 ILE A CA 1
ATOM 2239 C C . ILE A 1 283 ? 2.872 -7.156 5.630 1.00 93.88 283 ILE A C 1
ATOM 2241 O O . ILE A 1 283 ? 3.237 -8.256 6.072 1.00 93.88 283 ILE A O 1
ATOM 2245 N N . PRO A 1 284 ? 3.781 -6.266 5.187 1.00 94.31 284 PRO A N 1
ATOM 2246 C CA . PRO A 1 284 ? 5.215 -6.446 5.355 1.00 94.31 284 PRO A CA 1
ATOM 2247 C C . PRO A 1 284 ? 5.622 -6.470 6.826 1.00 94.31 284 PRO A C 1
ATOM 2249 O O . PRO A 1 284 ? 4.994 -5.868 7.697 1.00 94.31 284 PRO A O 1
ATOM 2252 N N . CYS A 1 285 ? 6.770 -7.095 7.098 1.00 93.81 285 CYS A N 1
ATOM 2253 C CA . CYS A 1 285 ? 7.319 -7.144 8.451 1.00 93.81 285 CYS A CA 1
ATOM 2254 C C . CYS A 1 285 ? 7.566 -5.786 9.102 1.00 93.81 285 CYS A C 1
ATOM 2256 O O . CYS A 1 285 ? 7.508 -5.701 10.324 1.00 93.81 285 CYS A O 1
ATOM 2258 N N . TYR A 1 286 ? 7.831 -4.747 8.312 1.00 93.75 286 TYR A N 1
ATOM 2259 C CA . TYR A 1 286 ? 8.181 -3.437 8.840 1.00 93.75 286 TYR A CA 1
ATOM 2260 C C . TYR A 1 286 ? 6.989 -2.585 9.288 1.00 93.75 286 TYR A C 1
ATOM 2262 O O . TYR A 1 286 ? 7.196 -1.644 10.057 1.00 93.75 286 TYR A O 1
ATOM 2270 N N . ASP A 1 287 ? 5.768 -2.931 8.867 1.00 95.50 287 ASP A N 1
ATOM 2271 C CA . ASP A 1 287 ? 4.548 -2.198 9.230 1.00 95.50 287 ASP A CA 1
ATOM 2272 C C . ASP A 1 287 ? 3.618 -2.973 10.168 1.00 95.50 287 ASP A C 1
ATOM 2274 O O . ASP A 1 287 ? 2.788 -2.354 10.832 1.00 95.50 287 ASP A O 1
ATOM 2278 N N . LEU A 1 288 ? 3.812 -4.287 10.350 1.00 94.75 288 LEU A N 1
ATOM 2279 C CA . LEU A 1 288 ? 3.069 -5.028 11.375 1.00 94.75 288 LEU A CA 1
ATOM 2280 C C . LEU A 1 288 ? 3.207 -4.408 12.781 1.00 94.75 288 LEU A C 1
ATOM 2282 O O . LEU A 1 288 ? 2.173 -4.183 13.408 1.00 94.75 288 LEU A O 1
ATOM 2286 N N . PRO A 1 289 ? 4.407 -4.027 13.273 1.00 94.56 289 PRO A N 1
ATOM 2287 C CA . PRO A 1 289 ? 4.517 -3.413 14.598 1.00 94.56 289 PRO A CA 1
ATOM 2288 C C . PRO A 1 289 ? 3.862 -2.034 14.698 1.00 94.56 289 PRO A C 1
ATOM 2290 O O . PRO A 1 289 ? 3.641 -1.545 15.800 1.00 94.56 289 PRO A O 1
ATOM 2293 N N . GLN A 1 290 ? 3.589 -1.365 13.572 1.00 94.88 290 GLN A N 1
ATOM 2294 C CA . GLN A 1 290 ? 2.816 -0.122 13.566 1.00 94.88 290 GLN A CA 1
ATOM 2295 C C . GLN A 1 290 ? 1.321 -0.428 13.684 1.00 94.88 290 GLN A C 1
ATOM 2297 O O . GLN A 1 290 ? 0.639 0.203 14.486 1.00 94.88 290 GLN A O 1
ATOM 2302 N N . LEU A 1 291 ? 0.833 -1.442 12.964 1.00 96.25 291 LEU A N 1
ATOM 2303 C CA . LEU A 1 291 ? -0.545 -1.919 13.087 1.00 96.25 291 LEU A CA 1
ATOM 2304 C C . LEU A 1 291 ? -0.857 -2.402 14.515 1.00 96.25 291 LEU A C 1
ATOM 2306 O O . LEU A 1 291 ? -1.909 -2.078 15.064 1.00 96.25 291 LEU A O 1
ATOM 2310 N N . GLU A 1 292 ? 0.087 -3.093 15.157 1.00 95.50 292 GLU A N 1
ATOM 2311 C CA . GLU A 1 292 ? -0.038 -3.585 16.539 1.00 95.50 292 GLU A CA 1
ATOM 2312 C C . GLU A 1 292 ? -0.134 -2.468 17.594 1.00 95.50 292 GLU A C 1
ATOM 2314 O O . GLU A 1 292 ? -0.576 -2.712 18.716 1.00 95.50 292 GLU A O 1
ATOM 2319 N N . LYS A 1 293 ? 0.228 -1.221 17.252 1.00 95.25 293 LYS A N 1
ATOM 2320 C CA . LYS A 1 293 ? -0.024 -0.058 18.123 1.00 95.25 293 LYS A CA 1
ATOM 2321 C C . LYS A 1 293 ? -1.495 0.346 18.143 1.00 95.25 293 LYS A C 1
ATOM 2323 O O . LYS A 1 293 ? -1.939 0.955 19.112 1.00 95.25 293 LYS A O 1
ATOM 2328 N N . LEU A 1 294 ? -2.232 0.050 17.073 1.00 96.12 294 LEU A N 1
ATOM 2329 C CA . LEU A 1 294 ? -3.645 0.400 16.933 1.00 96.12 294 LEU A CA 1
ATOM 2330 C C . LEU A 1 294 ? -4.537 -0.697 17.521 1.00 96.12 294 LEU A C 1
ATOM 2332 O O . LEU A 1 294 ? -5.522 -0.406 18.207 1.00 96.12 294 LEU A O 1
ATOM 2336 N N . VAL A 1 295 ? -4.181 -1.958 17.272 1.00 95.00 295 VAL A N 1
ATOM 2337 C CA . VAL A 1 295 ? -5.007 -3.122 17.604 1.00 95.00 295 VAL A CA 1
ATOM 2338 C C . VAL A 1 295 ? -4.183 -4.296 18.114 1.00 95.00 295 VAL A C 1
ATOM 2340 O O . VAL A 1 295 ? -3.061 -4.526 17.676 1.00 95.00 295 VAL A O 1
ATOM 2343 N N . SER A 1 296 ? -4.765 -5.085 19.017 1.00 92.56 296 SER A N 1
ATOM 2344 C CA . SER A 1 296 ? -4.181 -6.365 19.413 1.00 92.56 296 SER A CA 1
ATOM 2345 C C . SER A 1 296 ? -4.451 -7.409 18.338 1.00 92.56 296 SER A C 1
ATOM 2347 O O . SER A 1 296 ? -5.601 -7.666 17.992 1.00 92.56 296 SER A O 1
ATOM 2349 N N . ILE A 1 297 ? -3.386 -8.028 17.837 1.00 92.38 297 ILE A N 1
ATOM 2350 C CA . ILE A 1 297 ? -3.466 -9.114 16.866 1.00 92.38 297 ILE A CA 1
ATOM 2351 C C . ILE A 1 297 ? -2.999 -10.380 17.583 1.00 92.38 297 ILE A C 1
ATOM 2353 O O . ILE A 1 297 ? -1.808 -10.491 17.881 1.00 92.38 297 ILE A O 1
ATOM 2357 N N . PRO A 1 298 ? -3.901 -11.315 17.916 1.00 86.81 298 PRO A N 1
ATOM 2358 C CA . PRO A 1 298 ? -3.491 -12.539 18.582 1.00 86.81 298 PRO A CA 1
ATOM 2359 C C . PRO A 1 298 ? -2.598 -13.370 17.654 1.00 86.81 298 PRO A C 1
ATOM 2361 O O . PRO A 1 298 ? -2.754 -13.371 16.428 1.00 86.81 298 PRO A O 1
ATOM 2364 N N . GLU A 1 299 ? -1.645 -14.096 18.230 1.00 74.25 299 GLU A N 1
ATOM 2365 C CA . GLU A 1 299 ? -1.053 -15.216 17.503 1.00 74.25 299 GLU A CA 1
ATOM 2366 C C . GLU A 1 299 ? -2.150 -16.258 17.280 1.00 74.25 299 GLU A C 1
ATOM 2368 O O . GLU A 1 299 ? -3.041 -16.392 18.124 1.00 74.25 299 GLU A O 1
ATOM 2373 N N . PRO A 1 300 ? -2.164 -16.921 16.116 1.00 66.75 300 PRO A N 1
ATOM 2374 C CA . PRO A 1 300 ? -3.259 -17.804 15.787 1.00 66.75 300 PRO A CA 1
ATOM 2375 C C . PRO A 1 300 ? -3.252 -18.915 16.834 1.00 66.75 300 PRO A C 1
ATOM 2377 O O . PRO A 1 300 ? -2.201 -19.500 17.114 1.00 66.75 300 PRO A O 1
ATOM 2380 N N . ASP A 1 301 ? -4.410 -19.191 17.434 1.00 48.34 301 ASP A N 1
ATOM 2381 C CA . ASP A 1 301 ? -4.552 -20.386 18.254 1.00 48.34 301 ASP A CA 1
ATOM 2382 C C . ASP A 1 301 ? -4.081 -21.563 17.395 1.00 48.34 301 ASP A C 1
ATOM 2384 O O . ASP A 1 301 ? -4.577 -21.767 16.284 1.00 48.34 301 ASP A O 1
ATOM 2388 N N . ALA A 1 302 ? -3.127 -22.352 17.893 1.00 43.84 302 ALA A N 1
ATOM 2389 C CA . ALA A 1 302 ? -2.580 -23.535 17.220 1.00 43.84 302 ALA A CA 1
ATOM 2390 C C . ALA A 1 302 ? -3.626 -24.663 17.014 1.00 43.84 302 ALA A C 1
ATOM 2392 O O . ALA A 1 302 ? -3.280 -25.837 16.921 1.00 43.84 302 ALA A O 1
ATOM 2393 N N . ARG A 1 303 ? -4.922 -24.326 17.005 1.00 35.75 303 ARG A N 1
ATOM 2394 C CA . ARG A 1 303 ? -6.086 -25.215 16.957 1.00 35.75 303 ARG A CA 1
ATOM 2395 C C . ARG A 1 303 ? -6.952 -25.059 15.707 1.00 35.75 303 ARG A C 1
ATOM 2397 O O . ARG A 1 303 ? -8.004 -25.682 15.642 1.00 35.75 303 ARG A O 1
ATOM 2404 N N . THR A 1 304 ? -6.522 -24.298 14.708 1.00 37.28 304 THR A N 1
ATOM 2405 C CA . THR A 1 304 ? -7.187 -24.270 13.392 1.00 37.28 304 THR A CA 1
ATOM 2406 C C . THR A 1 304 ? -6.206 -24.532 12.252 1.00 37.28 304 THR A C 1
ATOM 2408 O O . THR A 1 304 ? -6.232 -23.866 11.226 1.00 37.28 304 THR A O 1
ATOM 2411 N N . GLU A 1 305 ? -5.343 -25.532 12.421 1.00 32.59 305 GLU A N 1
ATOM 2412 C CA . GLU A 1 305 ? -4.969 -26.401 11.302 1.00 32.59 305 GLU A CA 1
ATOM 2413 C C . GLU A 1 305 ? -5.859 -27.642 11.389 1.00 32.59 305 GLU A C 1
ATOM 2415 O O . GLU A 1 305 ? -5.456 -28.681 11.901 1.00 32.59 305 GLU A O 1
ATOM 2420 N N . ASP A 1 306 ? -7.109 -27.521 10.950 1.00 30.31 306 ASP A N 1
ATOM 2421 C CA . ASP A 1 306 ? -7.938 -28.694 10.699 1.00 30.31 306 ASP A CA 1
ATOM 2422 C C . ASP A 1 306 ? -8.680 -28.503 9.369 1.00 30.31 306 ASP A C 1
ATOM 2424 O O . ASP A 1 306 ? -9.719 -27.848 9.306 1.00 30.31 306 ASP A O 1
ATOM 2428 N N . LYS A 1 307 ? -8.092 -29.145 8.347 1.00 30.19 307 LYS A N 1
ATOM 2429 C CA . LYS A 1 307 ? -8.658 -29.624 7.068 1.00 30.19 307 LYS A CA 1
ATOM 2430 C C . LYS A 1 307 ? -8.852 -28.647 5.910 1.00 30.19 307 LYS A C 1
ATOM 2432 O O . LYS A 1 307 ? -9.748 -27.782 5.962 1.00 30.19 307 LYS A O 1
#

Nearest PDB structures (foldseek):
  5och-assembly1_A  TM=2.433E-01  e=8.426E+00  Homo sapiens

Solvent-accessible surface area (backbone atoms only — not comparable to full-atom values): 17282 Å² total; per-residue (Å²): 121,44,56,50,39,25,32,53,65,64,51,96,51,86,53,71,40,63,61,81,63,68,47,58,69,50,66,57,56,69,71,56,53,50,48,51,49,53,42,49,51,52,40,48,47,59,70,64,60,75,75,75,70,69,95,84,64,85,77,66,87,57,73,65,55,57,57,50,50,52,54,50,54,52,50,62,62,49,50,58,63,64,72,45,58,84,80,66,78,86,72,64,73,66,62,53,53,52,53,53,50,50,53,50,52,53,50,52,50,52,52,53,50,51,51,52,51,53,49,49,52,52,52,48,51,54,47,52,49,53,54,56,51,64,69,50,70,51,39,51,54,44,48,52,34,51,50,51,45,54,52,49,52,51,52,35,34,59,73,60,65,58,60,95,83,45,42,84,32,54,31,44,46,48,36,29,33,63,61,82,98,42,79,44,78,64,63,60,84,46,42,40,50,59,39,69,27,40,35,45,64,58,91,67,23,42,34,44,23,71,69,56,42,33,36,43,39,52,50,87,27,52,65,12,43,47,82,42,86,48,61,31,32,37,39,68,59,81,66,92,71,52,49,73,36,82,90,36,36,88,63,67,37,38,82,75,54,97,39,23,34,32,41,44,48,32,33,37,36,34,32,50,35,81,90,74,51,48,31,32,47,35,31,44,59,80,35,47,72,59,52,52,73,67,43,84,71,46,73,50,67,94,78,75,88,74,134

Mean predicted aligned error: 15.53 Å

Secondary structure (DSSP, 8-state):
-EESSEEE-SSS---EE-TT-SSEEEE--HHHHHHHHHHHHHHHHHHH--PPPPTT----S-HHHHHHHHHHHHHHHHHHHHHTTTTSTTS-HHHHHHHHHHHHHHHHHHHHHHHHHHHHHHHHHHHHHHHHHTSSHHHHHHHHHHHHHHHHHHHHHHHTT--TT-EEEEE--EEEEEETTEEEE---TTEEE-EEEEEEEETTEEEEE-SSEEEEEEGGGEEEEEEEEEEEEEE----SS-TTSTTTGGGT-EEEETTEEEEEEEEEEEEEPTTS-EEEEEEETTTHHHHHHHS--PPPPTT----

Foldseek 3Di:
DAAQWAAEPADPPRDTDRPPHLFDKDFDDPVLVVLLVVLVVQLVCLVVPDPPPPPPDPPPPPPVVVVVVLVVVVCVVVVVVVVCVPPPPDDDPPVVVVVVVVVVVVSVVVVVVVVVVVVVVVVVVVVVVVVVCCPPDSVVSNVVSVVSSVVSLVVLCVSQVPDPPWDWFWWFHFYWYDDDPDTDTPPPDQEGETQIWTWAADPQWIWIGSSGMTGTAGLVQFQAKDKDQAKHKYAQQPDPDDCCDDLNVVQPWADDDPRMIMTGIKMWTWGAGDPGDIYTIIGGPSCVVVVCVRHPGHHHDPPPPDD